Protein AF-A0A8J5IM66-F1 (afdb_monomer_lite)

Secondary structure (DSSP, 8-state):
------SS--------S---S-SS-HHHHHHHHHHHHHHHHHHHHHHHHHHHHH---HHHHHHHHHHHHHHHHHHHHHHHHSTT-HHHHHHHHHHHHHHHHHIIIIIHHHHHHHHHHHHEETTTTEESSTHHHHSHHHHHHHHHHHHHHS--SHHHHHHHHHHHHHHHHHHHEEE--GGGGG-TT--EEEEES-EEEE--STT---TTT-TT--EEEEES-EESSS-GGGSSPPPTT--EEEEES-------TTHHHHS--EEEEEEESS------GGGGGS-EEEEE-TTS-----THHHHS--

Organism: NCBI:txid2496075

pLDDT: mean 79.41, std 17.73, range [21.2, 95.69]

Structure (mmCIF, N/CA/C/O backbone):
data_AF-A0A8J5IM66-F1
#
_entry.id   AF-A0A8J5IM66-F1
#
loop_
_atom_site.group_PDB
_atom_site.id
_atom_site.type_symbol
_atom_site.label_atom_id
_atom_site.label_alt_id
_atom_site.label_comp_id
_atom_site.label_asym_id
_atom_site.label_entity_id
_atom_site.label_seq_id
_atom_site.pdbx_PDB_ins_code
_atom_site.Cartn_x
_atom_site.Cartn_y
_atom_site.Cartn_z
_atom_site.occupancy
_atom_site.B_iso_or_equiv
_atom_site.auth_seq_id
_atom_site.auth_comp_id
_atom_site.auth_asym_id
_atom_site.auth_atom_id
_atom_site.pdbx_PDB_model_num
ATOM 1 N N . MET A 1 1 ? 5.857 -10.779 2.499 1.00 23.19 1 MET A N 1
ATOM 2 C CA . MET A 1 1 ? 5.529 -12.113 3.041 1.00 23.19 1 MET A CA 1
ATOM 3 C C . MET A 1 1 ? 4.049 -12.116 3.399 1.00 23.19 1 MET A C 1
ATOM 5 O O . MET A 1 1 ? 3.660 -11.705 4.483 1.00 23.19 1 MET A O 1
ATOM 9 N N . THR A 1 2 ? 3.224 -12.439 2.412 1.00 21.20 2 THR A N 1
ATOM 10 C CA . THR A 1 2 ? 1.771 -12.595 2.502 1.00 21.20 2 THR A CA 1
ATOM 11 C C . THR A 1 2 ? 1.470 -13.807 3.381 1.00 21.20 2 THR A C 1
ATOM 13 O O . THR A 1 2 ? 1.775 -14.940 3.009 1.00 21.20 2 THR A O 1
ATOM 16 N N . TYR A 1 3 ? 0.953 -13.562 4.587 1.00 23.33 3 TYR A N 1
ATOM 17 C CA . TYR A 1 3 ? 0.607 -14.630 5.520 1.00 23.33 3 TYR A CA 1
ATOM 18 C C . TYR A 1 3 ? -0.583 -15.445 5.000 1.00 23.33 3 TYR A C 1
ATOM 20 O O . TYR A 1 3 ? -1.520 -14.932 4.390 1.00 23.33 3 TYR A O 1
ATOM 28 N N . TRP A 1 4 ? -0.449 -16.750 5.195 1.00 23.31 4 TRP A N 1
ATOM 29 C CA . TRP A 1 4 ? -1.135 -17.836 4.517 1.00 23.31 4 TRP A CA 1
ATOM 30 C C . TRP A 1 4 ? -2.628 -17.994 4.868 1.00 23.31 4 TRP A C 1
ATOM 32 O O . TRP A 1 4 ? -3.001 -18.096 6.029 1.00 23.31 4 TRP A O 1
ATOM 42 N N . TYR A 1 5 ? -3.424 -18.138 3.803 1.00 27.61 5 TYR A N 1
ATOM 43 C CA . TYR A 1 5 ? -4.630 -18.965 3.644 1.00 27.61 5 TYR A CA 1
ATOM 44 C C . TYR A 1 5 ? -5.825 -18.799 4.605 1.00 27.61 5 TYR A C 1
ATOM 46 O O . TYR A 1 5 ? -6.043 -19.561 5.542 1.00 27.61 5 TYR A O 1
ATOM 54 N N . LEU A 1 6 ? -6.716 -17.894 4.181 1.00 30.58 6 LEU A N 1
ATOM 55 C CA . LEU A 1 6 ? -8.175 -17.962 4.328 1.00 30.58 6 LEU A CA 1
ATOM 56 C C . LEU A 1 6 ? -8.700 -19.319 3.812 1.00 30.58 6 LEU A C 1
ATOM 58 O O . LEU A 1 6 ? -8.602 -19.615 2.618 1.00 30.58 6 LEU A O 1
ATOM 62 N N . THR A 1 7 ? -9.282 -20.148 4.677 1.00 28.61 7 THR A N 1
ATOM 63 C CA . THR A 1 7 ? -9.742 -21.518 4.370 1.00 28.61 7 THR A CA 1
ATOM 64 C C . THR A 1 7 ? -11.095 -21.572 3.637 1.00 28.61 7 THR A C 1
ATOM 66 O O . THR A 1 7 ? -12.018 -22.259 4.068 1.00 28.61 7 THR A O 1
ATOM 69 N N . LYS A 1 8 ? -11.132 -20.917 2.459 1.00 28.92 8 LYS A N 1
ATOM 70 C CA . LYS A 1 8 ? -12.171 -20.804 1.399 1.00 28.92 8 LYS A CA 1
ATOM 71 C C . LYS A 1 8 ? -12.799 -19.400 1.328 1.00 28.92 8 LYS A C 1
ATOM 73 O O . LYS A 1 8 ? -13.728 -19.099 2.058 1.00 28.92 8 LYS A O 1
ATOM 78 N N . GLY A 1 9 ? -12.382 -18.494 0.445 1.00 32.84 9 GLY A N 1
ATOM 79 C CA . GLY A 1 9 ? -11.360 -18.578 -0.598 1.00 32.84 9 GLY A CA 1
ATOM 80 C C . GLY A 1 9 ? -11.637 -17.536 -1.679 1.00 32.84 9 GLY A C 1
ATOM 81 O O . GLY A 1 9 ? -12.341 -17.856 -2.626 1.00 32.84 9 GLY A O 1
ATOM 82 N N . LEU A 1 10 ? -11.109 -16.319 -1.483 1.00 28.45 10 LEU A N 1
ATOM 83 C CA . LEU A 1 10 ? -10.643 -15.334 -2.481 1.00 28.45 10 LEU A CA 1
ATOM 84 C C . LEU A 1 10 ? -10.804 -13.906 -1.931 1.00 28.45 10 LEU A C 1
ATOM 86 O O . LEU A 1 10 ? -11.778 -13.226 -2.228 1.00 28.45 10 LEU A O 1
ATOM 90 N N . MET A 1 11 ? -9.813 -13.471 -1.144 1.00 30.17 11 MET A N 1
ATOM 91 C CA . MET A 1 11 ? -8.985 -12.277 -1.404 1.00 30.17 11 MET A CA 1
ATOM 92 C C . MET A 1 11 ? -8.629 -11.460 -0.152 1.00 30.17 11 MET A C 1
ATOM 94 O O . MET A 1 11 ? -9.512 -11.133 0.640 1.00 30.17 11 MET A O 1
ATOM 98 N N . PRO A 1 12 ? -7.348 -11.070 0.005 1.00 32.03 12 PRO A N 1
ATOM 99 C CA . PRO A 1 12 ? -6.977 -9.931 0.831 1.00 32.03 12 PRO A CA 1
ATOM 100 C C . PRO A 1 12 ? -7.426 -8.626 0.148 1.00 32.03 12 PRO A C 1
ATOM 102 O O . PRO A 1 12 ? -7.331 -8.490 -1.072 1.00 32.03 12 PRO A O 1
ATOM 105 N N . PHE A 1 13 ? -7.943 -7.691 0.948 1.00 34.03 13 PHE A N 1
ATOM 106 C CA . PHE A 1 13 ? -8.315 -6.331 0.528 1.00 34.03 13 PHE A CA 1
ATOM 107 C C . PHE A 1 13 ? -7.090 -5.486 0.154 1.00 34.03 13 PHE A C 1
ATOM 109 O O . PHE A 1 13 ? -5.989 -5.984 0.353 1.00 34.03 13 PHE A O 1
ATOM 116 N N . TYR A 1 14 ? -7.325 -4.245 -0.330 1.00 39.62 14 TYR A N 1
ATOM 117 C CA . TYR A 1 14 ? -6.401 -3.157 -0.766 1.00 39.62 14 TYR A CA 1
ATOM 118 C C . TYR A 1 14 ? -6.359 -2.983 -2.318 1.00 39.62 14 TYR A C 1
ATOM 120 O O . TYR A 1 14 ? -6.265 -3.985 -3.014 1.00 39.62 14 TYR A O 1
ATOM 128 N N . VAL A 1 15 ? -6.511 -1.812 -2.992 1.00 42.16 15 VAL A N 1
ATOM 129 C CA . VAL A 1 15 ? -6.337 -0.360 -2.685 1.00 42.16 15 VAL A CA 1
ATOM 130 C C . VAL A 1 15 ? -7.096 0.573 -3.675 1.00 42.16 15 VAL A C 1
ATOM 132 O O . VAL A 1 15 ? -7.471 0.185 -4.779 1.00 42.16 15 VAL A O 1
ATOM 135 N N . SER A 1 16 ? -7.279 1.839 -3.265 1.00 36.00 16 SER A N 1
ATOM 136 C CA . SER A 1 16 ? -7.626 3.046 -4.040 1.00 36.00 16 SER A CA 1
ATOM 137 C C . SER A 1 16 ? -6.439 3.641 -4.837 1.00 36.00 16 SER A C 1
ATOM 139 O O . SER A 1 16 ? -5.505 4.170 -4.241 1.00 36.00 16 SER A O 1
ATOM 141 N N . ILE A 1 17 ? -6.544 3.723 -6.166 1.00 35.38 17 ILE A N 1
ATOM 142 C CA . ILE A 1 17 ? -5.626 4.481 -7.043 1.00 35.38 17 ILE A CA 1
ATOM 143 C C . ILE A 1 17 ? -6.052 5.962 -7.067 1.00 35.38 17 ILE A C 1
ATOM 145 O O . ILE A 1 17 ? -6.741 6.400 -7.969 1.00 35.38 17 ILE A O 1
ATOM 149 N N . TRP A 1 18 ? -5.684 6.752 -6.056 1.00 32.59 18 TRP A N 1
ATOM 150 C CA . TRP A 1 18 ? -5.926 8.210 -6.004 1.00 32.59 18 TRP A CA 1
ATOM 151 C C . TRP A 1 18 ? -7.393 8.677 -5.906 1.00 32.59 18 TRP A C 1
ATOM 153 O O . TRP A 1 18 ? -8.038 9.068 -6.872 1.00 32.59 18 TRP A O 1
ATOM 163 N N . SER A 1 19 ? -7.894 8.798 -4.678 1.00 31.92 19 SER A N 1
ATOM 164 C CA . SER A 1 19 ? -8.989 9.721 -4.354 1.00 31.92 19 SER A CA 1
ATOM 165 C C . SER A 1 19 ? -8.437 10.763 -3.381 1.00 31.92 19 SER A C 1
ATOM 167 O O . SER A 1 19 ? -8.400 10.556 -2.168 1.00 31.92 19 SER A O 1
ATOM 169 N N . LEU A 1 20 ? -7.945 11.877 -3.922 1.00 32.09 20 LEU A N 1
ATOM 170 C CA . LEU A 1 20 ? -7.769 13.097 -3.142 1.00 32.09 20 LEU A CA 1
ATOM 171 C C . LEU A 1 20 ? -9.174 13.595 -2.789 1.00 32.09 20 LEU A C 1
ATOM 173 O O . LEU A 1 20 ? -9.995 13.783 -3.682 1.00 32.09 20 LEU A O 1
ATOM 177 N N . THR A 1 21 ? -9.423 13.782 -1.494 1.00 31.45 21 THR A N 1
ATOM 178 C CA . THR A 1 21 ? -10.696 14.135 -0.834 1.00 31.45 21 THR A CA 1
ATOM 179 C C . THR A 1 21 ? -11.671 12.985 -0.575 1.00 31.45 21 THR A C 1
ATOM 181 O O . THR A 1 21 ? -11.818 12.045 -1.358 1.00 31.45 21 THR A O 1
ATOM 184 N N . GLY A 1 22 ? -12.257 13.043 0.622 1.00 35.91 22 GLY A N 1
ATOM 185 C CA . GLY A 1 22 ? -13.192 12.078 1.176 1.00 35.91 22 GLY A CA 1
ATOM 186 C C . GLY A 1 22 ? -14.384 11.794 0.267 1.00 35.91 22 GLY A C 1
ATOM 187 O O . GLY A 1 22 ? -14.776 12.571 -0.602 1.00 35.91 22 GLY A O 1
ATOM 188 N N . THR A 1 23 ? -14.934 10.616 0.483 1.00 35.38 23 THR A N 1
ATOM 189 C CA . THR A 1 23 ? -16.104 10.015 -0.146 1.00 35.38 23 THR A CA 1
ATOM 190 C C . THR A 1 23 ? -17.359 10.889 -0.036 1.00 35.38 23 THR A C 1
ATOM 192 O O . THR A 1 23 ? -18.228 10.643 0.788 1.00 35.38 23 THR A O 1
ATOM 195 N N . GLN A 1 24 ? -17.506 11.877 -0.924 1.00 35.19 24 GLN A N 1
ATOM 196 C CA . GLN A 1 24 ? -18.815 12.496 -1.193 1.00 35.19 24 GLN A CA 1
ATOM 197 C C . GLN A 1 24 ? -19.250 12.468 -2.661 1.00 35.19 24 GLN A C 1
ATOM 199 O O . GLN A 1 24 ? -20.416 12.715 -2.940 1.00 35.19 24 GLN A O 1
ATOM 204 N N . ASN A 1 25 ? -18.387 12.093 -3.614 1.00 34.56 25 ASN A N 1
ATOM 205 C CA . ASN A 1 25 ? -18.782 12.006 -5.022 1.00 34.56 25 ASN A CA 1
ATOM 206 C C . ASN A 1 25 ? -18.139 10.805 -5.736 1.00 34.56 25 ASN A C 1
ATOM 208 O O . ASN A 1 25 ? -17.049 10.909 -6.298 1.00 34.56 25 ASN A O 1
ATOM 212 N N . TYR A 1 26 ? -18.859 9.679 -5.805 1.00 38.88 26 TYR A N 1
ATOM 213 C CA . TYR A 1 26 ? -18.485 8.475 -6.576 1.00 38.88 26 TYR A CA 1
ATOM 214 C C . TYR A 1 26 ? -18.122 8.778 -8.050 1.00 38.88 26 TYR A C 1
ATOM 216 O O . TYR A 1 26 ? -17.359 8.049 -8.679 1.00 38.88 26 TYR A O 1
ATOM 224 N N . ARG A 1 27 ? -18.606 9.907 -8.593 1.00 41.72 27 ARG A N 1
ATOM 225 C CA . ARG A 1 27 ? -18.302 10.397 -9.947 1.00 41.72 27 ARG A CA 1
ATOM 226 C C . ARG A 1 27 ? -16.838 10.800 -10.178 1.00 41.72 27 ARG A C 1
ATOM 228 O O . ARG A 1 27 ? -16.396 10.732 -11.317 1.00 41.72 27 ARG A O 1
ATOM 235 N N . PHE A 1 28 ? -16.081 11.188 -9.148 1.00 47.03 28 PHE A N 1
ATOM 236 C CA . PHE A 1 28 ? -14.685 11.627 -9.321 1.00 47.03 28 PHE A CA 1
ATOM 237 C C . PHE A 1 28 ? -13.674 10.477 -9.329 1.00 47.03 28 PHE A C 1
ATOM 239 O O . PHE A 1 28 ? -12.624 10.601 -9.954 1.00 47.03 28 PHE A O 1
ATOM 246 N N . TYR A 1 29 ? -13.994 9.348 -8.691 1.00 48.41 29 TYR A N 1
ATOM 247 C CA . TYR A 1 29 ? -13.092 8.196 -8.612 1.00 48.41 29 TYR A CA 1
ATOM 248 C C . TYR A 1 29 ? -12.772 7.613 -9.996 1.00 48.41 29 TYR A C 1
ATOM 250 O O . TYR A 1 29 ? -11.607 7.412 -10.321 1.00 48.41 29 TYR A O 1
ATOM 258 N N . GLY A 1 30 ? -13.792 7.410 -10.840 1.00 56.38 30 GLY A N 1
ATOM 259 C CA . GLY A 1 30 ? -13.593 6.902 -12.203 1.00 56.38 30 GLY A CA 1
ATOM 260 C C . GLY A 1 30 ? -12.745 7.838 -13.069 1.00 56.38 30 GLY A C 1
ATOM 261 O O . GLY A 1 30 ? -11.886 7.378 -13.815 1.00 56.38 30 GLY A O 1
ATOM 262 N N . THR A 1 31 ? -12.930 9.153 -12.920 1.00 60.34 31 THR A N 1
ATOM 263 C CA . THR A 1 31 ? -12.120 10.160 -13.619 1.00 60.34 31 THR A CA 1
ATOM 264 C C . THR A 1 31 ? -10.665 10.117 -13.168 1.00 60.34 31 THR A C 1
ATOM 266 O O . THR A 1 31 ? -9.773 10.138 -14.010 1.00 60.34 31 THR A O 1
ATOM 269 N N . MET A 1 32 ? -10.408 10.029 -11.858 1.00 57.03 32 MET A N 1
ATOM 270 C CA . MET A 1 32 ? -9.040 9.986 -11.336 1.00 57.03 32 MET A CA 1
ATOM 271 C C . MET A 1 32 ? -8.315 8.702 -11.743 1.00 57.03 32 MET A C 1
ATOM 273 O O . MET A 1 32 ? -7.200 8.767 -12.254 1.00 57.03 32 MET A O 1
ATOM 277 N N . PHE A 1 33 ? -8.989 7.555 -11.625 1.00 63.38 33 PHE A N 1
ATOM 278 C CA . PHE A 1 33 ? -8.486 6.274 -12.117 1.00 63.38 33 PHE A CA 1
ATOM 279 C C . PHE A 1 33 ? -8.131 6.346 -13.611 1.00 63.38 33 PHE A C 1
ATOM 281 O O . PHE A 1 33 ? -7.061 5.902 -14.015 1.00 63.38 33 PHE A O 1
ATOM 288 N N . GLY A 1 34 ? -8.984 6.979 -14.424 1.00 68.62 34 GLY A N 1
ATOM 289 C CA . GLY A 1 34 ? -8.704 7.216 -15.840 1.00 68.62 34 GLY A CA 1
ATOM 290 C C . GLY A 1 34 ? -7.481 8.109 -16.076 1.00 68.62 34 GLY A C 1
ATOM 291 O O . GLY A 1 34 ? -6.643 7.781 -16.908 1.00 68.62 34 GLY A O 1
ATOM 292 N N . VAL A 1 35 ? -7.341 9.213 -15.335 1.00 74.31 35 VAL A N 1
ATOM 293 C CA . VAL A 1 35 ? -6.187 10.124 -15.464 1.00 74.31 35 VAL A CA 1
ATOM 294 C C . VAL A 1 35 ? -4.881 9.431 -15.079 1.00 74.31 35 VAL A C 1
ATOM 296 O O . VAL A 1 35 ? -3.901 9.547 -15.814 1.00 74.31 35 VAL A O 1
ATOM 299 N N . VAL A 1 36 ? -4.860 8.699 -13.963 1.00 72.62 36 VAL A N 1
ATOM 300 C CA . VAL A 1 36 ? -3.671 7.953 -13.522 1.00 72.62 36 VAL A CA 1
ATOM 301 C C . VAL A 1 36 ? -3.320 6.868 -14.532 1.00 72.62 36 VAL A C 1
ATOM 303 O O . VAL A 1 36 ? -2.175 6.816 -14.973 1.00 72.62 36 VAL A O 1
ATOM 306 N N . GLY A 1 37 ? -4.309 6.099 -14.995 1.00 77.69 37 GLY A N 1
ATOM 307 C CA . GLY A 1 37 ? -4.090 5.088 -16.028 1.00 77.69 37 GLY A CA 1
ATOM 308 C C . GLY A 1 37 ? -3.550 5.682 -17.335 1.00 77.69 37 GLY A C 1
ATOM 309 O O . GLY A 1 37 ? -2.658 5.106 -17.953 1.00 77.69 37 GLY A O 1
ATOM 310 N N . VAL A 1 38 ? -4.016 6.870 -17.745 1.00 84.06 38 VAL A N 1
ATOM 311 C CA . VAL A 1 38 ? -3.467 7.584 -18.915 1.00 84.06 38 VAL A CA 1
ATOM 312 C C . VAL A 1 38 ? -2.023 8.023 -18.671 1.00 84.06 38 VAL A C 1
ATOM 314 O O . VAL A 1 38 ? -1.192 7.879 -19.569 1.00 84.06 38 VAL A O 1
ATOM 317 N N . LEU A 1 39 ? -1.703 8.545 -17.484 1.00 85.44 39 LEU A N 1
ATOM 318 C CA . LEU A 1 39 ? -0.340 8.957 -17.132 1.00 85.44 39 LEU A CA 1
ATOM 319 C C . LEU A 1 39 ? 0.628 7.769 -17.114 1.00 85.44 39 LEU A C 1
ATOM 321 O O . LEU A 1 39 ? 1.730 7.871 -17.660 1.00 85.44 39 LEU A O 1
ATOM 325 N N . GLU A 1 40 ? 0.216 6.641 -16.539 1.00 84.19 40 GLU A N 1
ATOM 326 C CA . GLU A 1 40 ? 0.988 5.397 -16.516 1.00 84.19 40 GLU A CA 1
ATOM 327 C C . GLU A 1 40 ? 1.196 4.842 -17.920 1.00 84.19 40 GLU A C 1
ATOM 329 O O . GLU A 1 40 ? 2.341 4.631 -18.325 1.00 84.19 40 GLU A O 1
ATOM 334 N N . ALA A 1 41 ? 0.118 4.685 -18.694 1.00 86.31 41 ALA A N 1
ATOM 335 C CA . ALA A 1 41 ? 0.191 4.172 -20.057 1.00 86.31 41 ALA A CA 1
ATOM 336 C C . ALA A 1 41 ? 1.062 5.069 -20.947 1.00 86.31 41 ALA A C 1
ATOM 338 O O . ALA A 1 41 ? 1.887 4.567 -21.710 1.00 86.31 41 ALA A O 1
ATOM 339 N N . SER A 1 42 ? 0.946 6.395 -20.817 1.00 90.38 42 SER A N 1
ATOM 340 C CA . SER A 1 42 ? 1.783 7.348 -21.562 1.00 90.38 42 SER A CA 1
ATOM 341 C C . SER A 1 42 ? 3.257 7.229 -21.173 1.00 90.38 42 SER A C 1
ATOM 343 O O . SER A 1 42 ? 4.130 7.208 -22.043 1.00 90.38 42 SER A O 1
ATOM 345 N N . SER A 1 43 ? 3.540 7.097 -19.875 1.00 91.19 43 SER A N 1
ATOM 346 C CA . SER A 1 43 ? 4.903 6.938 -19.359 1.00 91.19 43 SER A CA 1
ATOM 347 C C . SER A 1 43 ? 5.541 5.635 -19.843 1.00 91.19 43 SER A C 1
ATOM 349 O O . SER A 1 43 ? 6.662 5.646 -20.353 1.00 91.19 43 SER A O 1
ATOM 351 N N . GLN A 1 44 ? 4.810 4.521 -19.766 1.00 89.19 44 GLN A N 1
ATOM 352 C CA . GLN A 1 44 ? 5.272 3.213 -20.238 1.00 89.19 44 GLN A CA 1
ATOM 353 C C . GLN A 1 44 ? 5.421 3.175 -21.765 1.00 89.19 44 GLN A C 1
ATOM 355 O O . GLN A 1 44 ? 6.400 2.629 -22.269 1.00 89.19 44 GLN A O 1
ATOM 360 N N . THR A 1 45 ? 4.516 3.819 -22.508 1.00 92.12 45 THR A N 1
ATOM 361 C CA . THR A 1 45 ? 4.620 3.951 -23.972 1.00 92.12 45 THR A CA 1
ATOM 362 C C . THR A 1 45 ? 5.876 4.724 -24.365 1.00 92.12 45 THR A C 1
ATOM 364 O O . THR A 1 45 ? 6.603 4.313 -25.271 1.00 92.12 45 THR A O 1
ATOM 367 N N . TYR A 1 46 ? 6.186 5.812 -23.656 1.00 92.44 46 TYR A N 1
ATOM 368 C CA . TYR A 1 46 ? 7.427 6.551 -23.875 1.00 92.44 46 TYR A CA 1
ATOM 369 C C . TYR A 1 46 ? 8.669 5.697 -23.570 1.00 92.44 46 TYR A C 1
ATOM 371 O O . TYR A 1 46 ? 9.619 5.707 -24.356 1.00 92.44 46 TYR A O 1
ATOM 379 N N . GLN A 1 47 ? 8.656 4.910 -22.487 1.00 91.19 47 GLN A N 1
ATOM 380 C CA . GLN A 1 47 ? 9.746 3.976 -22.172 1.00 91.19 47 GLN A CA 1
ATOM 381 C C . GLN A 1 47 ? 9.899 2.875 -23.238 1.00 91.19 47 GLN A C 1
ATOM 383 O O . GLN A 1 47 ? 11.023 2.548 -23.617 1.00 91.19 47 GLN A O 1
ATOM 388 N N . ALA A 1 48 ? 8.802 2.370 -23.809 1.00 90.81 48 ALA A N 1
ATOM 389 C CA . ALA A 1 48 ? 8.839 1.415 -24.919 1.00 90.81 48 ALA A CA 1
ATOM 390 C C . ALA A 1 48 ? 9.404 2.030 -26.215 1.00 90.81 48 ALA A C 1
ATOM 392 O O . ALA A 1 48 ? 10.235 1.412 -26.880 1.00 90.81 48 ALA A O 1
ATOM 393 N N . TYR A 1 49 ? 9.024 3.268 -26.550 1.00 91.69 49 TYR A N 1
ATOM 394 C CA . TYR A 1 49 ? 9.592 4.009 -27.686 1.00 91.69 49 TYR A CA 1
ATOM 395 C C . TYR A 1 49 ? 11.091 4.296 -27.505 1.00 91.69 49 TYR A C 1
ATOM 397 O O . TYR A 1 49 ? 11.897 4.213 -28.433 1.00 91.69 49 TYR A O 1
ATOM 405 N N . ARG A 1 50 ? 11.497 4.636 -26.282 1.00 90.88 50 ARG A N 1
ATOM 406 C CA . ARG A 1 50 ? 12.907 4.788 -25.916 1.00 90.88 50 ARG A CA 1
ATOM 407 C C . ARG A 1 50 ? 13.665 3.480 -26.101 1.00 90.88 50 ARG A C 1
ATOM 409 O O . ARG A 1 50 ? 14.724 3.484 -26.724 1.00 90.88 50 ARG A O 1
ATOM 416 N N . ALA A 1 51 ? 13.109 2.380 -25.601 1.00 89.50 51 ALA A N 1
ATOM 417 C CA . ALA A 1 51 ? 13.672 1.050 -25.760 1.00 89.50 51 ALA A CA 1
ATOM 418 C C . ALA A 1 51 ? 13.846 0.681 -27.238 1.00 89.50 51 ALA A C 1
ATOM 420 O O . ALA A 1 51 ? 14.945 0.293 -27.617 1.00 89.50 51 ALA A O 1
ATOM 421 N N . SER A 1 52 ? 12.852 0.927 -28.100 1.00 90.56 52 SER A N 1
ATOM 422 C CA . SER A 1 52 ? 12.959 0.593 -29.529 1.00 90.56 52 SER A CA 1
ATOM 423 C C . SER A 1 52 ? 14.083 1.330 -30.264 1.00 90.56 52 SER A C 1
ATOM 425 O O . SER A 1 52 ? 14.596 0.819 -31.254 1.00 90.56 52 SER A O 1
ATOM 427 N N . ASN A 1 53 ? 14.468 2.519 -29.790 1.00 89.62 53 ASN A N 1
ATOM 428 C CA . ASN A 1 53 ? 15.560 3.304 -30.372 1.00 89.62 53 ASN A CA 1
ATOM 429 C C . ASN A 1 53 ? 16.938 2.973 -29.775 1.00 89.62 53 ASN A C 1
ATOM 431 O O . ASN A 1 53 ? 17.955 3.248 -30.408 1.00 89.62 53 ASN A O 1
ATOM 435 N N . LEU A 1 54 ? 16.982 2.450 -28.546 1.00 88.69 54 LEU A N 1
ATOM 436 C CA . LEU A 1 54 ? 18.222 2.243 -27.789 1.00 88.69 54 LEU A CA 1
ATOM 437 C C . LEU A 1 54 ? 18.634 0.768 -27.699 1.00 88.69 54 LEU A C 1
ATOM 439 O O . LEU A 1 54 ? 19.817 0.481 -27.558 1.00 88.69 54 LEU A O 1
ATOM 443 N N . LEU A 1 55 ? 17.698 -0.177 -27.790 1.00 86.25 55 LEU A N 1
ATOM 444 C CA . LEU A 1 55 ? 17.995 -1.606 -27.756 1.00 86.25 55 LEU A CA 1
ATOM 445 C C . LEU A 1 55 ? 18.123 -2.164 -29.177 1.00 86.25 55 LEU A C 1
ATOM 447 O O . LEU A 1 55 ? 17.118 -2.267 -29.885 1.00 86.25 55 LEU A O 1
ATOM 451 N N . PRO A 1 56 ? 19.318 -2.629 -29.581 1.00 80.38 56 PRO A N 1
ATOM 452 C CA . PRO A 1 56 ? 19.493 -3.310 -30.863 1.00 80.38 56 PRO A CA 1
ATOM 453 C C . PRO A 1 56 ? 18.879 -4.723 -30.867 1.00 80.38 56 PRO A C 1
ATOM 455 O O . PRO A 1 56 ? 18.684 -5.324 -31.923 1.00 80.38 56 PRO A O 1
ATOM 458 N N . ARG A 1 57 ? 18.549 -5.277 -29.691 1.00 83.81 57 ARG A N 1
ATOM 459 C CA . ARG A 1 57 ? 18.006 -6.634 -29.541 1.00 83.81 57 ARG A CA 1
ATOM 460 C C . ARG A 1 57 ? 16.502 -6.661 -29.817 1.00 83.81 57 ARG A C 1
ATOM 462 O O . ARG A 1 57 ? 15.696 -6.325 -28.949 1.00 83.81 57 ARG A O 1
ATOM 469 N N . ALA A 1 58 ? 16.120 -7.169 -30.989 1.00 84.44 58 ALA A N 1
ATOM 470 C CA . ALA A 1 58 ? 14.716 -7.301 -31.394 1.00 84.44 58 ALA A CA 1
ATOM 471 C C . ALA A 1 58 ? 13.853 -8.080 -30.379 1.00 84.44 58 ALA A C 1
ATOM 473 O O . ALA A 1 58 ? 12.713 -7.697 -30.126 1.00 84.44 58 ALA A O 1
ATOM 474 N N . GLY A 1 59 ? 14.403 -9.122 -29.742 1.00 86.69 59 GLY A N 1
ATOM 475 C CA . GLY A 1 59 ? 13.692 -9.894 -28.715 1.00 86.69 59 GLY A CA 1
ATOM 476 C C . GLY A 1 59 ? 13.338 -9.080 -27.463 1.00 86.69 59 GLY A C 1
ATOM 477 O O . GLY A 1 59 ? 12.245 -9.232 -26.926 1.00 86.69 59 GLY A O 1
ATOM 478 N N . MET A 1 60 ? 14.214 -8.164 -27.036 1.00 87.62 60 MET A N 1
ATOM 479 C CA . MET A 1 60 ? 13.952 -7.292 -25.882 1.00 87.62 60 MET A CA 1
ATOM 480 C C . MET A 1 60 ? 12.894 -6.239 -26.210 1.00 87.62 60 MET A C 1
ATOM 482 O O . MET A 1 60 ? 11.999 -5.991 -25.405 1.00 87.62 60 MET A O 1
ATOM 486 N N . ASN A 1 61 ? 12.944 -5.679 -27.421 1.00 88.75 61 ASN A N 1
ATOM 487 C CA . ASN A 1 61 ? 11.908 -4.766 -27.901 1.00 88.75 61 ASN A CA 1
ATOM 488 C C . ASN A 1 61 ? 10.542 -5.461 -27.976 1.00 88.75 61 ASN A C 1
ATOM 490 O O . ASN A 1 61 ? 9.547 -4.905 -27.516 1.00 88.75 61 ASN A O 1
ATOM 494 N N . ALA A 1 62 ? 10.495 -6.701 -28.476 1.00 90.44 62 ALA A N 1
ATOM 495 C CA . ALA A 1 62 ? 9.270 -7.496 -28.509 1.00 90.44 62 ALA A CA 1
ATOM 496 C C . ALA A 1 62 ? 8.724 -7.792 -27.102 1.00 90.44 62 ALA A C 1
ATOM 498 O O . ALA A 1 62 ? 7.517 -7.696 -26.891 1.00 90.44 62 ALA A O 1
ATOM 499 N N . LEU A 1 63 ? 9.594 -8.096 -26.130 1.00 90.88 63 LEU A N 1
ATOM 500 C CA . LEU A 1 63 ? 9.198 -8.316 -24.737 1.00 90.88 63 LEU A CA 1
ATOM 501 C C . LEU A 1 63 ? 8.572 -7.060 -24.114 1.00 90.88 63 LEU A C 1
ATOM 503 O O . LEU A 1 63 ? 7.503 -7.149 -23.517 1.00 90.88 63 LEU A O 1
ATOM 507 N N . ILE A 1 64 ? 9.208 -5.895 -24.273 1.00 89.88 64 ILE A N 1
ATOM 508 C CA . ILE A 1 64 ? 8.714 -4.626 -23.712 1.00 89.88 64 ILE A CA 1
ATOM 509 C C . ILE A 1 64 ? 7.367 -4.247 -24.331 1.00 89.88 64 ILE A C 1
ATOM 511 O O . ILE A 1 64 ? 6.432 -3.900 -23.611 1.00 89.88 64 ILE A O 1
ATOM 515 N N . VAL A 1 65 ? 7.240 -4.362 -25.656 1.00 90.69 65 VAL A N 1
ATOM 516 C CA . VAL A 1 65 ? 5.970 -4.108 -26.352 1.00 90.69 65 VAL A CA 1
ATOM 517 C C . VAL A 1 65 ? 4.901 -5.111 -25.917 1.00 90.69 65 VAL A C 1
ATOM 519 O O . VAL A 1 65 ? 3.766 -4.715 -25.672 1.00 90.69 65 VAL A O 1
ATOM 522 N N . GLY A 1 66 ? 5.256 -6.389 -25.771 1.00 91.31 66 GLY A N 1
ATOM 523 C CA . GLY A 1 66 ? 4.355 -7.422 -25.266 1.00 91.31 66 GLY A CA 1
ATOM 524 C C . GLY A 1 66 ? 3.823 -7.089 -23.874 1.00 91.31 66 GLY A C 1
ATOM 525 O O . GLY A 1 66 ? 2.612 -7.112 -23.674 1.00 91.31 66 GLY A O 1
ATOM 526 N N . LEU A 1 67 ? 4.705 -6.696 -22.949 1.00 90.31 67 LEU A N 1
ATOM 527 C CA . LEU A 1 67 ? 4.326 -6.274 -21.598 1.00 90.31 67 LEU A CA 1
ATOM 528 C C . LEU A 1 67 ? 3.408 -5.041 -21.610 1.00 90.31 67 LEU A C 1
ATOM 530 O O . LEU A 1 67 ? 2.394 -5.032 -20.910 1.00 90.31 67 LEU A O 1
ATOM 534 N N . LEU A 1 68 ? 3.703 -4.044 -22.451 1.00 89.81 68 LEU A N 1
ATOM 535 C CA . LEU A 1 68 ? 2.864 -2.852 -22.616 1.00 89.81 68 LEU A CA 1
ATOM 536 C C . LEU A 1 68 ? 1.466 -3.211 -23.139 1.00 89.81 68 LEU A C 1
ATOM 538 O O . LEU A 1 68 ? 0.462 -2.790 -22.565 1.00 89.81 68 LEU A O 1
ATOM 542 N N . VAL A 1 69 ? 1.389 -4.023 -24.199 1.00 90.94 69 VAL A N 1
ATOM 543 C CA . VAL A 1 69 ? 0.112 -4.485 -24.765 1.00 90.94 69 VAL A CA 1
ATOM 544 C C . VAL A 1 69 ? -0.667 -5.277 -23.725 1.00 90.94 69 VAL A C 1
ATOM 546 O O . VAL A 1 69 ? -1.862 -5.035 -23.556 1.00 90.94 69 VAL A O 1
ATOM 549 N N . THR A 1 70 ? -0.006 -6.178 -22.990 1.00 89.44 70 THR A N 1
ATOM 550 C CA . THR A 1 70 ? -0.674 -6.902 -21.910 1.00 89.44 70 THR A CA 1
ATOM 551 C C . THR A 1 70 ? -1.199 -5.950 -20.850 1.00 89.44 70 THR A C 1
ATOM 553 O O . THR A 1 70 ? -2.351 -6.118 -20.484 1.00 89.44 70 THR A O 1
ATOM 556 N N . ASN A 1 71 ? -0.454 -4.912 -20.448 1.00 85.88 71 ASN A N 1
ATOM 557 C CA . ASN A 1 71 ? -0.924 -3.948 -19.447 1.00 85.88 71 ASN A CA 1
ATOM 558 C C . ASN A 1 71 ? -2.187 -3.205 -19.906 1.00 85.88 71 ASN A C 1
ATOM 560 O O . ASN A 1 71 ? -3.195 -3.148 -19.197 1.00 85.88 71 ASN A O 1
ATOM 564 N N . CYS A 1 72 ? -2.196 -2.727 -21.152 1.00 85.00 72 CYS A N 1
ATOM 565 C CA . CYS A 1 72 ? -3.370 -2.057 -21.710 1.00 85.00 72 CYS A CA 1
ATOM 566 C C . CYS A 1 72 ? -4.600 -2.980 -21.795 1.00 85.00 72 CYS A C 1
ATOM 568 O O . CYS A 1 72 ? -5.728 -2.532 -21.580 1.00 85.00 72 CYS A O 1
ATOM 570 N N . TRP A 1 73 ? -4.402 -4.262 -22.113 1.00 87.69 73 TRP A N 1
ATOM 571 C CA . TRP A 1 73 ? -5.497 -5.217 -22.295 1.00 87.69 73 TRP A CA 1
ATOM 572 C C . TRP A 1 73 ? -5.949 -5.884 -20.996 1.00 87.69 73 TRP A C 1
ATOM 574 O O . TRP A 1 73 ? -7.123 -6.243 -20.892 1.00 87.69 73 TRP A O 1
ATOM 584 N N . THR A 1 74 ? -5.073 -6.035 -19.996 1.00 85.12 74 THR A N 1
ATOM 585 C CA . THR A 1 74 ? -5.418 -6.680 -18.722 1.00 85.12 74 THR A CA 1
ATOM 586 C C . THR A 1 74 ? -6.521 -5.927 -18.007 1.00 85.12 74 THR A C 1
ATOM 588 O O . THR A 1 74 ? -7.486 -6.554 -17.580 1.00 85.12 74 THR A O 1
ATOM 591 N N . THR A 1 75 ? -6.454 -4.596 -17.958 1.00 77.94 75 THR A N 1
ATOM 592 C CA . THR A 1 75 ? -7.477 -3.774 -17.296 1.00 77.94 75 THR A CA 1
ATOM 593 C C . THR A 1 75 ? -8.847 -3.947 -17.953 1.00 77.94 75 THR A C 1
ATOM 595 O O . THR A 1 75 ? -9.831 -4.230 -17.271 1.00 77.94 75 THR A O 1
ATOM 598 N N . ALA A 1 76 ? -8.915 -3.869 -19.286 1.00 80.94 76 ALA A N 1
ATOM 599 C CA . ALA A 1 76 ? -10.163 -4.064 -20.025 1.00 80.94 76 ALA A CA 1
ATOM 600 C C . ALA A 1 76 ? -10.694 -5.504 -19.903 1.00 80.94 76 ALA A C 1
ATOM 602 O O . ALA A 1 76 ? -11.888 -5.717 -19.690 1.00 80.94 76 ALA A O 1
ATOM 603 N N . GLY A 1 77 ? -9.809 -6.499 -19.999 1.00 84.56 77 GLY A N 1
ATOM 604 C CA . GLY A 1 77 ? -10.166 -7.907 -19.843 1.00 84.56 77 GLY A CA 1
ATOM 605 C C . GLY A 1 77 ? -10.750 -8.190 -18.461 1.00 84.56 77 GLY A C 1
ATOM 606 O O . GLY A 1 77 ? -11.830 -8.769 -18.351 1.00 84.56 77 GLY A O 1
ATOM 607 N N . ILE A 1 78 ? -10.086 -7.723 -17.404 1.00 82.31 78 ILE A N 1
ATOM 608 C CA . ILE A 1 78 ? -10.535 -7.902 -16.020 1.00 82.31 78 ILE A CA 1
ATOM 609 C C . ILE A 1 78 ? -11.908 -7.262 -15.801 1.00 82.31 78 ILE A C 1
ATOM 611 O O . ILE A 1 78 ? -12.795 -7.923 -15.261 1.00 82.31 78 ILE A O 1
ATOM 615 N N . GLN A 1 79 ? -12.128 -6.042 -16.296 1.00 79.81 79 GLN A N 1
ATOM 616 C CA . GLN A 1 79 ? -13.431 -5.371 -16.219 1.00 79.81 79 GLN A CA 1
ATOM 617 C C . GLN A 1 79 ? -14.549 -6.160 -16.914 1.00 79.81 79 GLN A C 1
ATOM 619 O O . GLN A 1 79 ? -15.676 -6.208 -16.423 1.00 79.81 79 GLN A O 1
ATOM 624 N N . LEU A 1 80 ? -14.257 -6.813 -18.043 1.00 84.25 80 LEU A N 1
ATOM 625 C CA . LEU A 1 80 ? -15.241 -7.626 -18.762 1.00 84.25 80 LEU A CA 1
ATOM 626 C C . LEU A 1 80 ? -15.546 -8.945 -18.039 1.00 84.25 80 LEU A C 1
ATOM 628 O O . LEU A 1 80 ? -16.716 -9.307 -17.894 1.00 84.25 80 LEU A O 1
ATOM 632 N N . PHE A 1 81 ? -14.517 -9.655 -17.571 1.00 84.25 81 PHE A N 1
ATOM 633 C CA . PHE A 1 81 ? -14.673 -10.979 -16.959 1.00 84.25 81 PHE A CA 1
ATOM 634 C C . PHE A 1 81 ? -15.152 -10.927 -15.502 1.00 84.25 81 PHE A C 1
ATOM 636 O O . PHE A 1 81 ? -15.916 -11.797 -15.081 1.00 84.25 81 PHE A O 1
ATOM 643 N N . LEU A 1 82 ? -14.743 -9.911 -14.735 1.00 75.94 82 LEU A N 1
ATOM 644 C CA . LEU A 1 82 ? -15.023 -9.787 -13.298 1.00 75.94 82 LEU A CA 1
ATOM 645 C C . LEU A 1 82 ? -16.112 -8.759 -12.964 1.00 75.94 82 LEU A C 1
ATOM 647 O O . LEU A 1 82 ? -16.364 -8.509 -11.787 1.00 75.94 82 LEU A O 1
ATOM 651 N N . ARG A 1 83 ? -16.861 -8.278 -13.969 1.00 75.38 83 ARG A N 1
ATOM 652 C CA . ARG A 1 83 ? -17.970 -7.312 -13.822 1.00 75.38 83 ARG A CA 1
ATOM 653 C C . ARG A 1 83 ? -18.998 -7.675 -12.743 1.00 75.38 83 ARG A C 1
ATOM 655 O O . ARG A 1 83 ? -19.648 -6.802 -12.173 1.00 75.38 83 ARG A O 1
ATOM 662 N N . LYS A 1 84 ? -19.207 -8.972 -12.488 1.00 70.50 84 LYS A N 1
ATOM 663 C CA . LYS A 1 84 ? -20.164 -9.460 -11.476 1.00 70.50 84 LYS A CA 1
ATOM 664 C C . LYS A 1 84 ? -19.674 -9.251 -10.038 1.00 70.50 84 LYS A C 1
ATOM 666 O O . LYS A 1 84 ? -20.475 -9.311 -9.111 1.00 70.50 84 LYS A O 1
ATOM 671 N N . SER A 1 85 ? -18.379 -9.027 -9.854 1.00 59.44 85 SER A N 1
ATOM 672 C CA . SER A 1 85 ? -17.695 -8.973 -8.565 1.00 59.44 85 SER A CA 1
ATOM 673 C C . SER A 1 85 ? -16.734 -7.775 -8.536 1.00 59.44 85 SER A C 1
ATOM 675 O O . SER A 1 85 ? -15.532 -7.954 -8.738 1.00 59.44 85 SER A O 1
ATOM 677 N N . PRO A 1 86 ? -17.229 -6.556 -8.253 1.00 59.12 86 PRO A N 1
ATOM 678 C CA . PRO A 1 86 ? -16.431 -5.328 -8.346 1.00 59.12 86 PRO A CA 1
ATOM 679 C C . PRO A 1 86 ? -15.236 -5.297 -7.379 1.00 59.12 86 PRO A C 1
ATOM 681 O O . PRO A 1 86 ? -14.224 -4.666 -7.663 1.00 59.12 86 PRO A O 1
ATOM 684 N N . ALA A 1 87 ? -15.322 -5.991 -6.239 1.00 53.09 87 ALA A N 1
ATOM 685 C CA . ALA A 1 87 ? -14.202 -6.110 -5.305 1.00 53.09 87 ALA A CA 1
ATOM 686 C C . ALA A 1 87 ? -13.066 -6.982 -5.878 1.00 53.09 87 ALA A C 1
ATOM 688 O O . ALA A 1 87 ? -11.911 -6.565 -5.885 1.00 53.09 87 ALA A O 1
ATOM 689 N N . LEU A 1 88 ? -13.411 -8.158 -6.416 1.00 60.84 88 LEU A N 1
ATOM 690 C CA . LEU A 1 88 ? -12.475 -9.087 -7.059 1.00 60.84 88 LEU A CA 1
ATOM 691 C C . LEU A 1 88 ? -11.829 -8.450 -8.299 1.00 60.84 88 LEU A C 1
ATOM 693 O O . LEU A 1 88 ? -10.618 -8.535 -8.474 1.00 60.84 88 LEU A O 1
ATOM 697 N N . GLU A 1 89 ? -12.616 -7.745 -9.113 1.00 64.19 89 GLU A N 1
ATOM 698 C CA . GLU A 1 89 ? -12.142 -6.983 -10.274 1.00 64.19 89 GLU A CA 1
ATOM 699 C C . GLU A 1 89 ? -11.005 -6.016 -9.911 1.00 64.19 89 GLU A C 1
ATOM 701 O O . GLU A 1 89 ? -9.950 -6.025 -10.547 1.00 64.19 89 GLU A O 1
ATOM 706 N N . ARG A 1 90 ? -11.185 -5.216 -8.853 1.00 66.81 90 ARG A N 1
ATOM 707 C CA . ARG A 1 90 ? -10.199 -4.211 -8.426 1.00 66.81 90 ARG A CA 1
ATOM 708 C C . ARG A 1 90 ? -8.895 -4.836 -7.948 1.00 66.81 90 ARG A C 1
ATOM 710 O O . ARG A 1 90 ? -7.828 -4.365 -8.332 1.00 66.81 90 ARG A O 1
ATOM 717 N N . VAL A 1 91 ? -8.973 -5.899 -7.149 1.00 63.91 91 VAL A N 1
ATOM 718 C CA . VAL A 1 91 ? -7.776 -6.569 -6.623 1.00 63.91 91 VAL A CA 1
ATOM 719 C C . VAL A 1 91 ? -6.996 -7.244 -7.746 1.00 63.91 91 VAL A C 1
ATOM 721 O O . VAL A 1 91 ? -5.778 -7.093 -7.809 1.00 63.91 91 VAL A O 1
ATOM 724 N N . VAL A 1 92 ? -7.672 -7.951 -8.662 1.00 70.31 92 VAL A N 1
ATOM 725 C CA . VAL A 1 92 ? -6.979 -8.566 -9.807 1.00 70.31 92 VAL A CA 1
ATOM 726 C C . VAL A 1 92 ? -6.355 -7.490 -10.694 1.00 70.31 92 VAL A C 1
ATOM 728 O O . VAL A 1 92 ? -5.208 -7.649 -11.096 1.00 70.31 92 VAL A O 1
ATOM 731 N N . THR A 1 93 ? -7.054 -6.377 -10.944 1.00 76.25 93 THR A N 1
ATOM 732 C CA . THR A 1 93 ? -6.516 -5.260 -11.743 1.00 76.25 93 THR A CA 1
ATOM 733 C C . THR A 1 93 ? -5.239 -4.706 -11.129 1.00 76.25 93 THR A C 1
ATOM 735 O O . THR A 1 93 ? -4.225 -4.628 -11.813 1.00 76.25 93 THR A O 1
ATOM 738 N N . LEU A 1 94 ? -5.263 -4.397 -9.831 1.00 71.50 94 LEU A N 1
ATOM 739 C CA . LEU A 1 94 ? -4.106 -3.864 -9.117 1.00 71.50 94 LEU A CA 1
ATOM 740 C C . LEU A 1 94 ? -2.938 -4.859 -9.088 1.00 71.50 94 LEU A C 1
ATOM 742 O O . LEU A 1 94 ? -1.794 -4.473 -9.304 1.00 71.50 94 LEU A O 1
ATOM 746 N N . MET A 1 95 ? -3.206 -6.144 -8.829 1.00 75.50 95 MET A N 1
ATOM 747 C CA . MET A 1 95 ? -2.149 -7.160 -8.810 1.00 75.50 95 MET A CA 1
ATOM 748 C C . MET A 1 95 ? -1.525 -7.359 -10.190 1.00 75.50 95 MET A C 1
ATOM 750 O O . MET A 1 95 ? -0.304 -7.451 -10.294 1.00 75.50 95 MET A O 1
ATOM 754 N N . CYS A 1 96 ? -2.340 -7.419 -11.244 1.00 82.81 96 CYS A N 1
ATOM 755 C CA . CYS A 1 96 ? -1.843 -7.529 -12.610 1.00 82.81 96 CYS A CA 1
ATOM 756 C C . CYS A 1 96 ? -1.031 -6.294 -13.008 1.00 82.81 96 CYS A C 1
ATOM 758 O O . CYS A 1 96 ? 0.073 -6.460 -13.521 1.00 82.81 96 CYS A O 1
ATOM 760 N N . ASP A 1 97 ? -1.522 -5.087 -12.719 1.00 80.44 97 ASP A N 1
ATOM 761 C CA . ASP A 1 97 ? -0.792 -3.848 -12.996 1.00 80.44 97 ASP A CA 1
ATOM 762 C C . ASP A 1 97 ? 0.543 -3.796 -12.232 1.00 80.44 97 ASP A C 1
ATOM 764 O O . ASP A 1 97 ? 1.596 -3.602 -12.838 1.00 80.44 97 ASP A O 1
ATOM 768 N N . ALA A 1 98 ? 0.548 -4.113 -10.932 1.00 81.00 98 ALA A N 1
ATOM 769 C CA . ALA A 1 98 ? 1.772 -4.164 -10.134 1.00 81.00 98 ALA A CA 1
ATOM 770 C C . ALA A 1 98 ? 2.795 -5.172 -10.694 1.00 81.00 98 ALA A C 1
ATOM 772 O O . ALA A 1 98 ? 3.983 -4.860 -10.801 1.00 81.00 98 ALA A O 1
ATOM 773 N N . LEU A 1 99 ? 2.351 -6.374 -11.081 1.00 86.00 99 LEU A N 1
ATOM 774 C CA . LEU A 1 99 ? 3.223 -7.402 -11.662 1.00 86.00 99 LEU A CA 1
ATOM 775 C C . LEU A 1 99 ? 3.787 -6.979 -13.022 1.00 86.00 99 LEU A C 1
ATOM 777 O O . LEU A 1 99 ? 4.970 -7.198 -13.289 1.00 86.00 99 LEU A O 1
ATOM 781 N N . LEU A 1 100 ? 2.968 -6.357 -13.871 1.00 88.06 100 LEU A N 1
ATOM 782 C CA . LEU A 1 100 ? 3.394 -5.875 -15.183 1.00 88.06 100 LEU A CA 1
ATOM 783 C C . LEU A 1 100 ? 4.350 -4.683 -15.066 1.00 88.06 100 LEU A C 1
ATOM 785 O O . LEU A 1 100 ? 5.355 -4.644 -15.778 1.00 88.06 100 LEU A O 1
ATOM 789 N N . ASN A 1 101 ? 4.115 -3.776 -14.114 1.00 83.94 101 ASN A N 1
ATOM 790 C CA . ASN A 1 101 ? 5.025 -2.676 -13.796 1.00 83.94 101 ASN A CA 1
ATOM 791 C C . ASN A 1 101 ? 6.375 -3.185 -13.272 1.00 83.94 101 ASN A C 1
ATOM 793 O O . ASN A 1 101 ? 7.423 -2.717 -13.722 1.00 83.94 101 ASN A O 1
ATOM 797 N N . VAL A 1 102 ? 6.379 -4.191 -12.389 1.00 85.44 102 VAL A N 1
ATOM 798 C CA . VAL A 1 102 ? 7.612 -4.877 -11.950 1.00 85.44 102 VAL A CA 1
ATOM 799 C C . VAL A 1 102 ? 8.321 -5.536 -13.136 1.00 85.44 102 VAL A C 1
ATOM 801 O O . VAL A 1 102 ? 9.537 -5.400 -13.282 1.00 85.44 102 VAL A O 1
ATOM 804 N N . GLY A 1 103 ? 7.575 -6.204 -14.018 1.00 86.56 103 GLY A N 1
ATOM 805 C CA . GLY A 1 103 ? 8.114 -6.806 -15.236 1.00 86.56 103 GLY A CA 1
ATOM 806 C C . GLY A 1 103 ? 8.825 -5.786 -16.130 1.00 86.56 103 GLY A C 1
ATOM 807 O O . GLY A 1 103 ? 9.988 -5.972 -16.491 1.00 86.56 103 GLY A O 1
ATOM 808 N N . MET A 1 104 ? 8.158 -4.677 -16.448 1.00 84.06 104 MET A N 1
ATOM 809 C CA . MET A 1 104 ? 8.699 -3.662 -17.357 1.00 84.06 104 MET A CA 1
ATOM 810 C C . MET A 1 104 ? 9.840 -2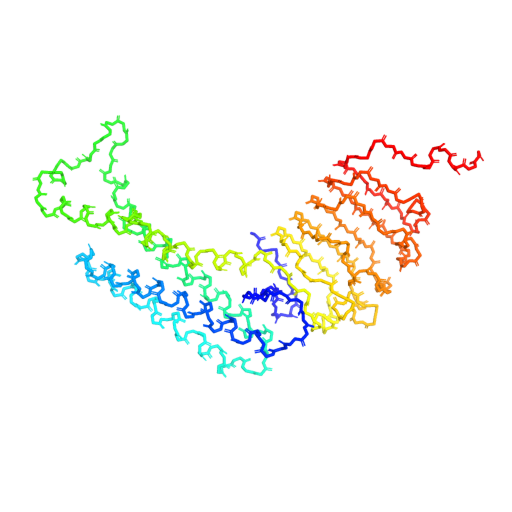.846 -16.757 1.00 84.06 104 MET A C 1
ATOM 812 O O . MET A 1 104 ? 10.800 -2.546 -17.460 1.00 84.06 104 MET A O 1
ATOM 816 N N . MET A 1 105 ? 9.745 -2.473 -15.482 1.00 80.69 105 MET A N 1
ATOM 817 C CA . MET A 1 105 ? 10.645 -1.469 -14.906 1.00 80.69 105 MET A CA 1
ATOM 818 C C . MET A 1 105 ? 11.732 -2.056 -14.005 1.00 80.69 105 MET A C 1
ATOM 820 O O . MET A 1 105 ? 12.691 -1.363 -13.682 1.00 80.69 105 MET A O 1
ATOM 824 N N . ILE A 1 106 ? 11.619 -3.328 -13.614 1.00 86.00 106 ILE A N 1
ATOM 825 C CA . ILE A 1 106 ? 12.636 -4.016 -12.805 1.00 86.00 106 ILE A CA 1
ATOM 826 C C . ILE A 1 106 ? 13.220 -5.189 -13.587 1.00 86.00 106 ILE A C 1
ATOM 828 O O . ILE A 1 106 ? 14.428 -5.236 -13.811 1.00 86.00 106 ILE A O 1
ATOM 832 N N . VAL A 1 107 ? 12.380 -6.121 -14.046 1.00 89.94 107 VAL A N 1
ATOM 833 C CA . VAL A 1 107 ? 12.865 -7.360 -14.678 1.00 89.94 107 VAL A CA 1
ATOM 834 C C . VAL A 1 107 ? 13.590 -7.072 -15.994 1.00 89.94 107 VAL A C 1
ATOM 836 O O . VAL A 1 107 ? 14.694 -7.572 -16.193 1.00 89.94 107 VAL A O 1
ATOM 839 N N . VAL A 1 108 ? 13.028 -6.234 -16.870 1.00 88.88 108 VAL A N 1
ATOM 840 C CA . VAL A 1 108 ? 13.674 -5.879 -18.147 1.00 88.88 108 VAL A CA 1
ATOM 841 C C . VAL A 1 108 ? 15.045 -5.210 -17.940 1.00 88.88 108 VAL A C 1
ATOM 843 O O . VAL A 1 108 ? 16.015 -5.715 -18.510 1.00 88.88 108 VAL A O 1
ATOM 846 N N . PRO A 1 109 ? 15.199 -4.149 -17.116 1.00 88.44 109 PRO A N 1
ATOM 847 C CA . PRO A 1 109 ? 16.519 -3.592 -16.819 1.00 88.44 109 PRO A CA 1
ATOM 848 C C . PRO A 1 109 ? 17.499 -4.603 -16.217 1.00 88.44 109 PRO A C 1
ATOM 850 O O . PRO A 1 109 ? 18.670 -4.594 -16.587 1.00 88.44 109 PRO A O 1
ATOM 853 N N . LEU A 1 110 ? 17.039 -5.509 -15.346 1.00 90.69 110 LEU A N 1
ATOM 854 C CA . LEU A 1 110 ? 17.894 -6.556 -14.779 1.00 90.69 110 LEU A CA 1
ATOM 855 C C . LEU A 1 110 ? 18.385 -7.548 -15.840 1.00 90.69 110 LEU A C 1
ATOM 857 O O . LEU A 1 110 ? 19.564 -7.893 -15.829 1.00 90.69 110 LEU A O 1
ATOM 861 N N . ILE A 1 111 ? 17.533 -7.960 -16.785 1.00 91.06 111 ILE A N 1
ATOM 862 C CA . ILE A 1 111 ? 17.935 -8.832 -17.906 1.00 91.06 111 ILE A CA 1
ATOM 863 C C . ILE A 1 111 ? 19.046 -8.178 -18.743 1.00 91.06 111 ILE A C 1
ATOM 865 O O . ILE A 1 111 ? 19.946 -8.868 -19.219 1.00 91.06 111 ILE A O 1
ATOM 869 N N . ILE A 1 112 ? 18.997 -6.853 -18.913 1.00 89.56 112 ILE A N 1
ATOM 870 C CA . ILE A 1 112 ? 20.027 -6.094 -19.634 1.00 89.56 112 ILE A CA 1
ATOM 871 C C . ILE A 1 112 ? 21.303 -5.974 -18.786 1.00 89.56 112 ILE A C 1
ATOM 873 O O . ILE A 1 112 ? 22.401 -6.136 -19.306 1.00 89.56 112 ILE A O 1
ATOM 877 N N . PHE A 1 113 ? 21.173 -5.716 -17.481 1.00 90.44 113 PHE A N 1
ATOM 878 C CA . PHE A 1 113 ? 22.296 -5.386 -16.600 1.00 90.44 113 PHE A CA 1
ATOM 879 C C . PHE A 1 113 ? 23.102 -6.601 -16.104 1.00 90.44 113 PHE A C 1
ATOM 881 O O . PHE A 1 113 ? 24.324 -6.515 -15.989 1.00 90.44 113 PHE A O 1
ATOM 888 N N . ILE A 1 114 ? 22.454 -7.740 -15.830 1.00 91.44 114 ILE A N 1
ATOM 889 C CA . ILE A 1 114 ? 23.105 -8.950 -15.284 1.00 91.44 114 ILE A CA 1
ATOM 890 C C . ILE A 1 114 ? 24.286 -9.440 -16.147 1.00 91.44 114 ILE A C 1
ATOM 892 O O . ILE A 1 114 ? 25.358 -9.661 -15.580 1.00 91.44 114 ILE A O 1
ATOM 896 N N . PRO A 1 115 ? 24.175 -9.539 -17.488 1.00 90.12 115 PRO A N 1
ATOM 897 C CA . PRO A 1 115 ? 25.301 -9.938 -18.335 1.00 90.12 115 PRO A CA 1
ATOM 898 C C . PRO A 1 115 ? 26.541 -9.047 -18.174 1.00 90.12 115 PRO A C 1
ATOM 900 O O . PRO A 1 115 ? 27.668 -9.532 -18.275 1.00 90.12 115 PRO A O 1
ATOM 903 N N . TYR A 1 116 ? 26.357 -7.752 -17.890 1.00 88.56 116 TYR A N 1
ATOM 904 C CA . TYR A 1 116 ? 27.473 -6.839 -17.640 1.00 88.56 116 TYR A CA 1
ATOM 905 C C . TYR A 1 116 ? 28.144 -7.109 -16.296 1.00 88.56 116 TYR A C 1
ATOM 907 O O . TYR A 1 116 ? 29.369 -7.096 -16.239 1.00 88.56 116 TYR A O 1
ATOM 915 N N . ILE A 1 117 ? 27.373 -7.408 -15.243 1.00 89.19 117 ILE A N 1
ATOM 916 C CA . ILE A 1 117 ? 27.924 -7.816 -13.938 1.00 89.19 117 ILE A CA 1
ATOM 917 C C . ILE A 1 117 ? 28.766 -9.087 -14.096 1.00 89.19 117 ILE A C 1
ATOM 919 O O . ILE A 1 117 ? 29.879 -9.157 -13.583 1.00 89.19 117 ILE A O 1
ATOM 923 N N . GLU A 1 118 ? 28.259 -10.083 -14.824 1.00 90.38 118 GLU A N 1
ATOM 924 C CA . GLU A 1 118 ? 28.964 -11.354 -15.036 1.00 90.38 118 GLU A CA 1
ATOM 925 C C . GLU A 1 118 ? 30.247 -11.184 -15.862 1.00 90.38 118 GLU A C 1
ATOM 927 O O . GLU A 1 118 ? 31.253 -11.863 -15.614 1.00 90.38 118 GLU A O 1
ATOM 932 N N . ALA A 1 119 ? 30.234 -10.258 -16.824 1.00 88.31 119 ALA A N 1
ATOM 933 C CA . ALA A 1 119 ? 31.385 -9.916 -17.652 1.00 88.31 119 ALA A CA 1
ATOM 934 C C . ALA A 1 119 ? 32.390 -8.979 -16.955 1.00 88.31 119 ALA A C 1
ATOM 936 O O . ALA A 1 119 ? 33.520 -8.848 -17.433 1.00 88.31 119 ALA A O 1
ATOM 937 N N . PHE A 1 120 ? 32.021 -8.337 -15.844 1.00 90.00 120 PHE A N 1
ATOM 938 C CA . PHE A 1 120 ? 32.874 -7.398 -15.119 1.00 90.00 120 PHE A CA 1
ATOM 939 C C . PHE A 1 120 ? 33.730 -8.109 -14.062 1.00 90.00 120 PHE A C 1
ATOM 941 O O . PHE A 1 120 ? 33.275 -9.005 -13.349 1.00 90.00 120 PHE A O 1
ATOM 948 N N . ASN A 1 121 ? 35.001 -7.725 -13.959 1.00 89.44 121 ASN A N 1
ATOM 949 C CA . ASN A 1 121 ? 35.885 -8.147 -12.883 1.00 89.44 121 ASN A CA 1
ATOM 950 C C . ASN A 1 121 ? 35.966 -7.029 -11.834 1.00 89.44 121 ASN A C 1
ATOM 952 O O . ASN A 1 121 ? 36.561 -5.982 -12.079 1.00 89.44 121 ASN A O 1
ATOM 956 N N . PHE A 1 122 ? 35.382 -7.269 -10.658 1.00 89.25 122 PHE A N 1
ATOM 957 C CA . PHE A 1 122 ? 35.349 -6.299 -9.560 1.00 89.25 122 PHE A CA 1
ATOM 958 C C . PHE A 1 122 ? 36.705 -6.087 -8.872 1.00 89.25 122 PHE A C 1
ATOM 960 O O . PHE A 1 122 ? 36.932 -5.012 -8.330 1.00 89.25 122 PHE A O 1
ATOM 967 N N . GLU A 1 123 ? 37.609 -7.069 -8.912 1.00 90.81 123 GLU A N 1
ATOM 968 C CA . GLU A 1 123 ? 38.942 -6.966 -8.301 1.00 90.81 123 GLU A CA 1
ATOM 969 C C . GLU A 1 123 ? 39.815 -5.965 -9.061 1.00 90.81 123 GLU A C 1
ATOM 971 O O . GLU A 1 123 ? 40.451 -5.099 -8.466 1.00 90.81 123 GLU A O 1
ATOM 976 N N . TYR A 1 124 ? 39.785 -6.041 -10.391 1.00 87.19 124 TYR A N 1
ATOM 977 C CA . TYR A 1 124 ? 40.585 -5.175 -11.258 1.00 87.19 124 TYR A CA 1
ATOM 978 C C . TYR A 1 124 ? 39.796 -3.991 -11.832 1.00 87.19 124 TYR A C 1
ATOM 980 O O . TYR A 1 124 ? 40.369 -3.167 -12.537 1.00 87.19 124 TYR A O 1
ATOM 988 N N . SER A 1 125 ? 38.494 -3.888 -11.535 1.00 85.44 125 SER A N 1
ATOM 989 C CA . SER A 1 125 ? 37.585 -2.857 -12.062 1.00 85.44 125 SER A CA 1
ATOM 990 C C . SER A 1 125 ? 37.608 -2.734 -13.597 1.00 85.44 125 SER A C 1
ATOM 992 O O . SER A 1 125 ? 37.535 -1.635 -14.147 1.00 85.44 125 SER A O 1
ATOM 994 N N . ILE A 1 126 ? 37.708 -3.869 -14.294 1.00 85.38 126 ILE A N 1
ATOM 995 C CA . ILE A 1 126 ? 37.765 -3.957 -15.763 1.00 85.38 126 ILE A CA 1
ATOM 996 C C . ILE A 1 126 ? 36.852 -5.068 -16.283 1.00 85.38 126 ILE A C 1
ATOM 998 O O . ILE A 1 126 ? 36.556 -6.034 -15.580 1.00 85.38 126 ILE A O 1
ATOM 1002 N N . PHE A 1 127 ? 36.424 -4.965 -17.541 1.00 86.94 127 PHE A N 1
ATOM 1003 C CA . PHE A 1 127 ? 35.734 -6.070 -18.205 1.00 86.94 127 PHE A CA 1
ATOM 1004 C C . PHE A 1 127 ? 36.697 -7.232 -18.463 1.00 86.94 127 PHE A C 1
ATOM 1006 O O . PHE A 1 127 ? 37.836 -7.027 -18.877 1.00 86.94 127 PHE A O 1
ATOM 1013 N N . LYS A 1 128 ? 36.223 -8.465 -18.244 1.00 86.88 128 LYS A N 1
ATOM 1014 C CA . LYS A 1 128 ? 36.988 -9.700 -18.498 1.00 86.88 128 LYS A CA 1
ATOM 1015 C C . LYS A 1 128 ? 37.420 -9.815 -19.960 1.00 86.88 128 LYS A C 1
ATOM 1017 O O . LYS A 1 128 ? 38.479 -10.364 -20.242 1.00 86.88 128 LYS A O 1
ATOM 1022 N N . ASN A 1 129 ? 36.592 -9.308 -20.872 1.00 84.12 129 ASN A N 1
ATOM 1023 C CA . ASN A 1 129 ? 36.931 -9.166 -22.278 1.00 84.12 129 ASN A CA 1
ATOM 1024 C C . ASN A 1 129 ? 37.202 -7.687 -22.592 1.00 84.12 129 ASN A C 1
ATOM 1026 O O . ASN A 1 129 ? 36.288 -6.863 -22.525 1.00 84.12 129 ASN A O 1
ATOM 1030 N N . PHE A 1 130 ? 38.447 -7.370 -22.949 1.00 79.75 130 PHE A N 1
ATOM 1031 C CA . PHE A 1 130 ? 38.861 -6.012 -23.300 1.00 79.75 130 PHE A CA 1
ATOM 1032 C C . PHE A 1 130 ? 38.188 -5.503 -24.581 1.00 79.75 130 PHE A C 1
ATOM 1034 O O . PHE A 1 130 ? 37.918 -4.306 -24.676 1.00 79.75 130 PHE A O 1
ATOM 1041 N N . ASP A 1 131 ? 37.830 -6.389 -25.517 1.00 81.19 131 ASP A N 1
ATOM 1042 C CA . ASP A 1 131 ? 37.202 -6.018 -26.794 1.00 81.19 131 ASP A CA 1
ATOM 1043 C C . ASP A 1 131 ? 35.882 -5.262 -26.597 1.00 81.19 131 ASP A C 1
ATOM 1045 O O . ASP A 1 131 ? 35.506 -4.442 -27.428 1.00 81.19 131 ASP A O 1
ATOM 1049 N N . VAL A 1 132 ? 35.210 -5.461 -25.456 1.00 80.56 132 VAL A N 1
ATOM 1050 C CA . VAL A 1 132 ? 33.966 -4.761 -25.103 1.00 80.56 132 VAL A CA 1
ATOM 1051 C C . VAL A 1 132 ? 34.139 -3.237 -25.101 1.00 80.56 132 VAL A C 1
ATOM 1053 O O . VAL A 1 132 ? 33.194 -2.519 -25.428 1.00 80.56 132 VAL A O 1
ATOM 1056 N N . LEU A 1 133 ? 35.328 -2.740 -24.741 1.00 81.56 133 LEU A N 1
ATOM 1057 C CA . LEU A 1 133 ? 35.607 -1.304 -24.648 1.00 81.56 133 LEU A CA 1
ATOM 1058 C C . LEU A 1 133 ? 36.278 -0.732 -25.907 1.00 81.56 133 LEU A C 1
ATOM 1060 O O . LEU A 1 133 ? 36.199 0.474 -26.134 1.00 81.56 133 LEU A O 1
ATOM 1064 N N . TYR A 1 134 ? 36.939 -1.572 -26.708 1.00 81.88 134 TYR A N 1
ATOM 1065 C CA . TYR A 1 134 ? 37.716 -1.134 -27.875 1.00 81.88 134 TYR A CA 1
ATOM 1066 C C . TYR A 1 134 ? 37.000 -1.356 -29.207 1.00 81.88 134 TYR A C 1
ATOM 1068 O O . TYR A 1 134 ? 37.249 -0.610 -30.155 1.00 81.88 134 TYR A O 1
ATOM 1076 N N . ASP A 1 135 ? 36.103 -2.338 -29.292 1.00 88.12 135 ASP A N 1
ATOM 1077 C CA . ASP A 1 135 ? 35.294 -2.548 -30.483 1.00 88.12 135 ASP A CA 1
ATOM 1078 C C . ASP A 1 135 ? 34.075 -1.611 -30.490 1.00 88.12 135 ASP A C 1
ATOM 1080 O O . ASP A 1 135 ? 33.377 -1.410 -29.494 1.00 88.12 135 ASP A O 1
ATOM 1084 N N . SER A 1 136 ? 33.813 -1.032 -31.658 1.00 86.88 136 SER A N 1
ATOM 1085 C CA . SER A 1 136 ? 32.762 -0.043 -31.884 1.00 86.88 136 SER A CA 1
ATOM 1086 C C . SER A 1 136 ? 31.357 -0.590 -31.616 1.00 86.88 136 SER A C 1
ATOM 1088 O O . SER A 1 136 ? 30.513 0.135 -31.088 1.00 86.88 136 SER A O 1
ATOM 1090 N N . VAL A 1 137 ? 31.096 -1.864 -31.936 1.00 88.38 137 VAL A N 1
ATOM 1091 C CA . VAL A 1 137 ? 29.755 -2.462 -31.824 1.00 88.38 137 VAL A CA 1
ATOM 1092 C C . VAL A 1 137 ? 29.387 -2.799 -30.368 1.00 88.38 137 VAL A C 1
ATOM 1094 O O . VAL A 1 137 ? 28.328 -2.341 -29.916 1.00 88.38 137 VAL A O 1
ATOM 1097 N N . PRO A 1 138 ? 30.212 -3.531 -29.591 1.00 86.75 138 PRO A N 1
ATOM 1098 C CA . PRO A 1 138 ? 29.948 -3.790 -28.174 1.00 86.75 138 PRO A CA 1
ATOM 1099 C C . PRO A 1 138 ? 29.918 -2.510 -27.336 1.00 86.75 138 PRO A C 1
ATOM 1101 O O . PRO A 1 138 ? 29.022 -2.354 -26.503 1.00 86.75 138 PRO A O 1
ATOM 1104 N N . LEU A 1 139 ? 30.830 -1.567 -27.605 1.00 87.75 139 LEU A N 1
ATOM 1105 C CA . LEU A 1 139 ? 30.879 -0.285 -26.908 1.00 87.75 139 LEU A CA 1
ATOM 1106 C C . LEU A 1 139 ? 29.610 0.533 -27.166 1.00 87.75 139 LEU A C 1
ATOM 1108 O O . LEU A 1 139 ? 28.978 1.002 -26.218 1.00 87.75 139 LEU A O 1
ATOM 1112 N N . ALA A 1 140 ? 29.197 0.678 -28.431 1.00 88.94 140 ALA A N 1
ATOM 1113 C CA . ALA A 1 140 ? 27.970 1.395 -28.773 1.00 88.94 140 ALA A CA 1
ATOM 1114 C C . ALA A 1 140 ? 26.738 0.728 -28.145 1.00 88.94 140 ALA A C 1
ATOM 1116 O O . ALA A 1 140 ? 25.903 1.417 -27.561 1.00 88.94 140 ALA A O 1
ATOM 1117 N N . THR A 1 141 ? 26.656 -0.605 -28.194 1.00 90.06 141 THR A N 1
ATOM 1118 C CA . THR A 1 141 ? 25.563 -1.368 -27.570 1.00 90.06 141 THR A CA 1
ATOM 1119 C C . THR A 1 141 ? 25.500 -1.106 -26.067 1.00 90.06 141 THR A C 1
ATOM 1121 O O . THR A 1 141 ? 24.444 -0.749 -25.554 1.00 90.06 141 THR A O 1
ATOM 1124 N N . MET A 1 142 ? 26.637 -1.183 -25.372 1.00 87.94 142 MET A N 1
ATOM 1125 C CA . MET A 1 142 ? 26.725 -0.912 -23.936 1.00 87.94 142 MET A CA 1
ATOM 1126 C C . MET A 1 142 ? 26.331 0.526 -23.585 1.00 87.94 142 MET A C 1
ATOM 1128 O O . MET A 1 142 ? 25.620 0.752 -22.605 1.00 87.94 142 MET A O 1
ATOM 1132 N N . VAL A 1 143 ? 26.766 1.515 -24.369 1.00 89.12 143 VAL A N 1
ATOM 1133 C CA . VAL A 1 143 ? 26.392 2.919 -24.147 1.00 89.12 143 VAL A CA 1
ATOM 1134 C C . VAL A 1 143 ? 24.884 3.114 -24.318 1.00 89.12 143 VAL A C 1
ATOM 1136 O O . VAL A 1 143 ? 24.258 3.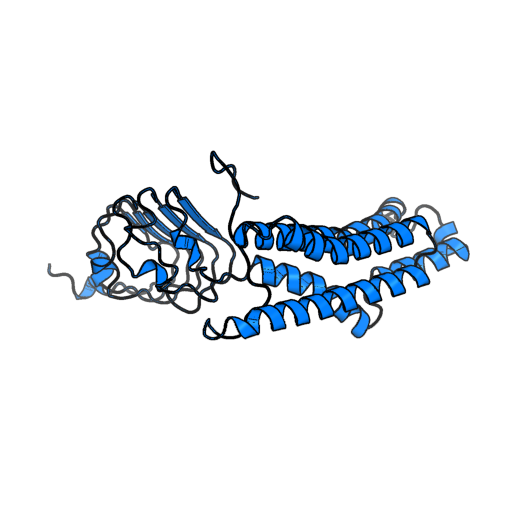788 -23.498 1.00 89.12 143 VAL A O 1
ATOM 1139 N N . LEU A 1 144 ? 24.281 2.521 -25.350 1.00 90.94 144 LEU A N 1
ATOM 1140 C CA . LEU A 1 144 ? 22.843 2.635 -25.599 1.00 90.94 144 LEU A CA 1
ATOM 1141 C C . LEU A 1 144 ? 22.010 1.900 -24.535 1.00 90.94 144 LEU A C 1
ATOM 1143 O O . LEU A 1 144 ? 21.052 2.479 -24.016 1.00 90.94 144 LEU A O 1
ATOM 1147 N N . GLU A 1 145 ? 22.411 0.686 -24.146 1.00 91.12 145 GLU A N 1
ATOM 1148 C CA . GLU A 1 145 ? 21.766 -0.103 -23.086 1.00 91.12 145 GLU A CA 1
ATOM 1149 C C . GLU A 1 145 ? 21.843 0.627 -21.725 1.00 91.12 145 GLU A C 1
ATOM 1151 O O . GLU A 1 145 ? 20.833 0.754 -21.030 1.00 91.12 145 GLU A O 1
ATOM 1156 N N . ASN A 1 146 ? 22.980 1.249 -21.387 1.00 88.31 146 ASN A N 1
ATOM 1157 C CA . ASN A 1 146 ? 23.106 2.071 -20.175 1.00 88.31 146 ASN A CA 1
ATOM 1158 C C . ASN A 1 146 ? 22.247 3.344 -20.214 1.00 88.31 146 ASN A C 1
ATOM 1160 O O . ASN A 1 146 ? 21.639 3.703 -19.204 1.00 88.31 146 ASN A O 1
ATOM 1164 N N . ARG A 1 147 ? 22.146 4.020 -21.369 1.00 90.06 147 ARG A N 1
ATOM 1165 C CA . ARG A 1 147 ? 21.241 5.177 -21.542 1.00 90.06 147 ARG A CA 1
ATOM 1166 C C . ARG A 1 147 ? 19.768 4.797 -21.410 1.00 90.06 147 ARG A C 1
ATOM 1168 O O . ARG A 1 147 ? 18.938 5.672 -21.155 1.00 90.06 147 ARG A O 1
ATOM 1175 N N . LEU A 1 148 ? 19.426 3.529 -21.624 1.00 88.75 148 LEU A N 1
ATOM 1176 C CA . LEU A 1 148 ? 18.082 3.025 -21.379 1.00 88.75 148 LEU A CA 1
ATOM 1177 C C . LEU A 1 148 ? 17.859 2.714 -19.897 1.00 88.75 148 LEU A C 1
ATOM 1179 O O . LEU A 1 148 ? 16.812 3.086 -19.378 1.00 88.75 148 LEU A O 1
ATOM 1183 N N . ILE A 1 149 ? 18.816 2.083 -19.211 1.00 87.25 149 ILE A N 1
ATOM 1184 C CA . ILE A 1 149 ? 18.689 1.726 -17.787 1.00 87.25 149 ILE A CA 1
ATOM 1185 C C . ILE A 1 149 ? 18.658 2.989 -16.919 1.00 87.25 149 ILE A C 1
ATOM 1187 O O . ILE A 1 149 ? 17.701 3.232 -16.178 1.00 87.25 149 ILE A O 1
ATOM 1191 N N . PHE A 1 150 ? 19.659 3.854 -17.059 1.00 86.50 150 PHE A N 1
ATOM 1192 C CA . PHE A 1 150 ? 19.786 5.053 -16.238 1.00 86.50 150 PHE A CA 1
ATOM 1193 C C . PHE A 1 150 ? 18.963 6.212 -16.793 1.00 86.50 150 PHE A C 1
ATOM 1195 O O . PHE A 1 150 ? 18.642 6.272 -17.980 1.00 86.50 150 PHE A O 1
ATOM 1202 N N . ALA A 1 151 ? 18.563 7.130 -15.915 1.00 86.50 151 ALA A N 1
ATOM 1203 C CA . ALA A 1 151 ? 17.848 8.320 -16.340 1.00 86.50 151 ALA A CA 1
ATOM 1204 C C . ALA A 1 151 ? 18.780 9.227 -17.152 1.00 86.50 151 ALA A C 1
ATOM 1206 O O . ALA A 1 151 ? 19.743 9.776 -16.622 1.00 86.50 151 ALA A O 1
ATOM 1207 N N . SER A 1 152 ? 18.482 9.397 -18.439 1.00 87.62 152 SER A N 1
ATOM 1208 C CA . SER A 1 152 ? 19.284 10.250 -19.324 1.00 87.62 152 SER A CA 1
ATOM 1209 C C . SER A 1 152 ? 18.865 11.725 -19.281 1.00 87.62 152 SER A C 1
ATOM 1211 O O . SER A 1 152 ? 19.547 12.577 -19.844 1.00 87.62 152 SER A O 1
ATOM 1213 N N . SER A 1 153 ? 17.698 12.024 -18.703 1.00 91.56 153 SER A N 1
ATOM 1214 C CA . SER A 1 153 ? 17.137 13.370 -18.544 1.00 91.56 153 SER A CA 1
ATOM 1215 C C . SER A 1 153 ? 16.102 13.398 -17.414 1.00 91.56 153 SER A C 1
ATOM 1217 O O . SER A 1 153 ? 15.627 12.348 -16.978 1.00 91.56 153 SER A O 1
ATOM 1219 N N . LEU A 1 154 ? 15.701 14.593 -16.964 1.00 90.62 154 LEU A N 1
ATOM 1220 C CA . LEU A 1 154 ? 14.652 14.743 -15.946 1.00 90.62 154 LEU A CA 1
ATOM 1221 C C . LEU A 1 154 ? 13.298 14.187 -16.418 1.00 90.62 154 LEU A C 1
ATOM 1223 O O . LEU A 1 154 ? 12.582 13.564 -15.642 1.00 90.62 154 LEU A O 1
ATOM 1227 N N . PHE A 1 155 ? 12.960 14.380 -17.695 1.00 91.31 155 PHE A N 1
ATOM 1228 C CA . PHE A 1 155 ? 11.730 13.833 -18.268 1.00 91.31 155 PHE A CA 1
ATOM 1229 C C . PHE A 1 155 ? 11.753 12.299 -18.284 1.00 91.31 155 PHE A C 1
ATOM 1231 O O . PHE A 1 155 ? 10.786 11.658 -17.884 1.00 91.31 155 PHE A O 1
ATOM 1238 N N . ASP A 1 156 ? 12.885 11.704 -18.668 1.00 89.19 156 ASP A N 1
ATOM 1239 C CA . ASP A 1 156 ? 13.073 10.254 -18.607 1.00 89.19 156 ASP A CA 1
ATOM 1240 C C . ASP A 1 156 ? 12.935 9.723 -17.179 1.00 89.19 156 ASP A C 1
ATOM 1242 O O . ASP A 1 156 ? 12.168 8.794 -16.933 1.00 89.19 156 ASP A O 1
ATOM 1246 N N . PHE A 1 157 ? 13.605 10.379 -16.229 1.00 91.06 157 PHE A N 1
ATOM 1247 C CA . PHE A 1 157 ? 13.481 10.067 -14.810 1.00 91.06 157 PHE A CA 1
ATOM 1248 C C . PHE A 1 157 ? 12.019 10.088 -14.348 1.00 91.06 157 PHE A C 1
ATOM 1250 O O . PHE A 1 157 ? 11.554 9.121 -13.748 1.00 91.06 157 PHE A O 1
ATOM 1257 N N . ALA A 1 158 ? 11.276 11.147 -14.682 1.00 90.38 158 ALA A N 1
ATOM 1258 C CA . ALA A 1 158 ? 9.871 11.276 -14.311 1.00 90.38 158 ALA A CA 1
ATOM 1259 C C . ALA A 1 158 ? 9.0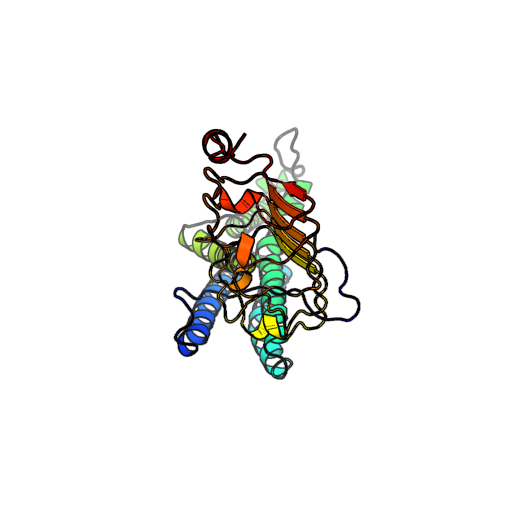23 10.128 -14.883 1.00 90.38 158 ALA A C 1
ATOM 1261 O O . ALA A 1 158 ? 8.280 9.490 -14.143 1.00 90.38 158 ALA A O 1
ATOM 1262 N N . THR A 1 159 ? 9.179 9.803 -16.170 1.00 91.00 159 THR A N 1
ATOM 1263 C CA . THR A 1 159 ? 8.419 8.707 -16.801 1.00 91.00 159 THR A CA 1
ATOM 1264 C C . THR A 1 159 ? 8.756 7.321 -16.241 1.00 91.00 159 THR A C 1
ATOM 1266 O O . THR A 1 159 ? 7.882 6.460 -16.206 1.00 91.00 159 THR A O 1
ATOM 1269 N N . LYS A 1 160 ? 9.981 7.096 -15.749 1.00 89.50 160 LYS A N 1
ATOM 1270 C CA . LYS A 1 160 ? 10.336 5.866 -15.019 1.00 89.50 160 LYS A CA 1
ATOM 1271 C C . LYS A 1 160 ? 9.730 5.844 -13.618 1.00 89.50 160 LYS A C 1
ATOM 1273 O O . LYS A 1 160 ? 9.293 4.798 -13.155 1.00 89.50 160 LYS A O 1
ATOM 1278 N N . LEU A 1 161 ? 9.683 6.994 -12.944 1.00 88.94 161 LEU A N 1
ATOM 1279 C CA . LEU A 1 161 ? 9.196 7.101 -11.570 1.00 88.94 161 LEU A CA 1
ATOM 1280 C C . LEU A 1 161 ? 7.669 6.976 -11.461 1.00 88.94 161 LEU A C 1
ATOM 1282 O O . LEU A 1 161 ? 7.186 6.416 -10.479 1.00 88.94 161 LEU A O 1
ATOM 1286 N N . ILE A 1 162 ? 6.913 7.470 -12.449 1.00 88.31 162 ILE A N 1
ATOM 1287 C CA . ILE A 1 162 ? 5.439 7.510 -12.414 1.00 88.31 162 ILE A CA 1
ATOM 1288 C C . ILE A 1 162 ? 4.812 6.126 -12.140 1.00 88.31 162 ILE A C 1
ATOM 1290 O O . ILE A 1 162 ? 4.072 6.029 -11.158 1.00 88.31 162 ILE A O 1
ATOM 1294 N N . PRO A 1 163 ? 5.115 5.048 -12.897 1.00 83.62 163 PRO A N 1
ATOM 1295 C CA . PRO A 1 163 ? 4.514 3.733 -12.649 1.00 83.62 163 PRO A CA 1
ATOM 1296 C C . PRO A 1 163 ? 4.891 3.150 -11.280 1.00 83.62 163 PRO A C 1
ATOM 1298 O O . PRO A 1 163 ? 4.059 2.545 -10.605 1.00 83.62 163 PRO A O 1
ATOM 1301 N N . HIS A 1 164 ? 6.132 3.373 -10.830 1.00 82.19 164 HIS A N 1
ATOM 1302 C CA . HIS A 1 164 ? 6.598 2.911 -9.520 1.00 82.19 164 HIS A CA 1
ATOM 1303 C C . HIS A 1 164 ? 5.882 3.610 -8.375 1.00 82.19 164 HIS A C 1
ATOM 1305 O O . HIS A 1 164 ? 5.420 2.954 -7.444 1.00 82.19 164 HIS A O 1
ATOM 1311 N N . LEU A 1 165 ? 5.798 4.938 -8.440 1.00 81.25 165 LEU A N 1
ATOM 1312 C CA . LEU A 1 165 ? 5.156 5.725 -7.402 1.00 81.25 165 LEU A CA 1
ATOM 1313 C C . LEU A 1 165 ? 3.659 5.426 -7.358 1.00 81.25 165 LEU A C 1
ATOM 1315 O O . LEU A 1 165 ? 3.100 5.287 -6.275 1.00 81.25 165 LEU A O 1
ATOM 1319 N N . SER A 1 166 ? 3.028 5.280 -8.522 1.00 77.94 166 SER A N 1
ATOM 1320 C CA . SER A 1 166 ? 1.620 4.915 -8.597 1.00 77.94 166 SER A CA 1
ATOM 1321 C C . SER A 1 166 ? 1.359 3.531 -8.002 1.00 77.94 166 SER A C 1
ATOM 1323 O O . SER A 1 166 ? 0.557 3.430 -7.077 1.00 77.94 166 SER A O 1
ATOM 1325 N N . THR A 1 167 ? 2.125 2.503 -8.395 1.00 75.19 167 THR A N 1
ATOM 1326 C CA . THR A 1 167 ? 2.027 1.154 -7.802 1.00 75.19 167 THR A CA 1
ATOM 1327 C C . THR A 1 167 ? 2.278 1.190 -6.292 1.00 75.19 167 THR A C 1
ATOM 1329 O O . THR A 1 167 ? 1.535 0.595 -5.521 1.00 75.19 167 THR A O 1
ATOM 1332 N N . PHE A 1 168 ? 3.304 1.913 -5.835 1.00 75.25 168 PHE A N 1
ATOM 1333 C CA . PHE A 1 168 ? 3.635 2.022 -4.414 1.00 75.25 168 PHE A CA 1
ATOM 1334 C C . PHE A 1 168 ? 2.512 2.681 -3.607 1.00 75.25 168 PHE A C 1
ATOM 1336 O O . PHE A 1 168 ? 2.065 2.139 -2.596 1.00 75.25 168 PHE A O 1
ATOM 1343 N N . LEU A 1 169 ? 2.013 3.831 -4.059 1.00 70.12 169 LEU A N 1
ATOM 1344 C CA . LEU A 1 169 ? 0.914 4.532 -3.395 1.00 70.12 169 LEU A CA 1
ATOM 1345 C C . LEU A 1 169 ? -0.368 3.702 -3.433 1.00 70.12 169 LEU A C 1
ATOM 1347 O O . LEU A 1 169 ? -1.100 3.642 -2.442 1.00 70.12 169 LEU A O 1
ATOM 1351 N N . ALA A 1 170 ? -0.593 3.007 -4.543 1.00 67.94 170 ALA A N 1
ATOM 1352 C CA . ALA A 1 170 ? -1.674 2.060 -4.703 1.00 67.94 170 ALA A CA 1
ATOM 1353 C C . ALA A 1 170 ? -1.440 0.735 -3.959 1.00 67.94 170 ALA A C 1
ATOM 1355 O O . ALA A 1 170 ? -2.267 -0.148 -4.067 1.00 67.94 170 ALA A O 1
ATOM 1356 N N . LEU A 1 171 ? -0.365 0.557 -3.193 1.00 68.69 171 LEU A N 1
ATOM 1357 C CA . LEU A 1 171 ? -0.194 -0.590 -2.292 1.00 68.69 171 LEU A CA 1
ATOM 1358 C C . LEU A 1 171 ? -0.175 -0.164 -0.823 1.00 68.69 171 LEU A C 1
ATOM 1360 O O . LEU A 1 171 ? -0.592 -0.933 0.038 1.00 68.69 171 LEU A O 1
ATOM 1364 N N . VAL A 1 172 ? 0.282 1.057 -0.535 1.00 68.19 172 VAL A N 1
ATOM 1365 C CA . VAL A 1 172 ? 0.445 1.561 0.836 1.00 68.19 172 VAL A CA 1
ATOM 1366 C C . VAL A 1 172 ? -0.787 2.321 1.330 1.00 68.19 172 VAL A C 1
ATOM 1368 O O . VAL A 1 172 ? -1.052 2.328 2.529 1.00 68.19 172 VAL A O 1
ATOM 1371 N N . THR A 1 173 ? -1.565 2.971 0.461 1.00 67.12 173 THR A N 1
ATOM 1372 C CA . THR A 1 173 ? -2.720 3.764 0.917 1.00 67.12 173 THR A CA 1
ATOM 1373 C C . THR A 1 173 ? -3.954 2.897 1.187 1.00 67.12 173 THR A C 1
ATOM 1375 O O . THR A 1 173 ? -4.410 2.128 0.343 1.00 67.12 173 THR A O 1
ATOM 1378 N N . LEU A 1 174 ? -4.549 3.054 2.370 1.00 70.50 174 LEU A N 1
ATOM 1379 C CA . LEU A 1 174 ? -5.798 2.408 2.760 1.00 70.50 174 LEU A CA 1
ATOM 1380 C C . LEU A 1 174 ? -6.962 3.390 2.745 1.00 70.50 174 LEU A C 1
ATOM 1382 O O . LEU A 1 174 ? -6.931 4.413 3.431 1.00 70.50 174 LEU A O 1
ATOM 1386 N N . LYS A 1 175 ? -8.058 2.993 2.099 1.00 71.88 175 LYS A N 1
ATOM 1387 C CA . LYS A 1 175 ? -9.390 3.507 2.419 1.00 71.88 175 LYS A CA 1
ATOM 1388 C C . LYS A 1 175 ? -10.326 2.358 2.770 1.00 71.88 175 LYS A C 1
ATOM 1390 O O . LYS A 1 175 ? -10.598 1.527 1.909 1.00 71.88 175 LYS A O 1
ATOM 1395 N N . MET A 1 176 ? -10.803 2.383 4.012 1.00 72.19 176 MET A N 1
ATOM 1396 C CA . MET A 1 176 ? -12.047 1.796 4.514 1.00 72.19 176 MET A CA 1
ATOM 1397 C C . MET A 1 176 ? -13.135 1.589 3.453 1.00 72.19 176 MET A C 1
ATOM 1399 O O . MET A 1 176 ? -13.747 2.607 3.137 1.00 72.19 176 MET A O 1
ATOM 1403 N N . PRO A 1 177 ? -13.387 0.418 2.828 1.00 71.56 177 PRO A N 1
ATOM 1404 C CA . PRO A 1 177 ? -14.564 0.292 1.974 1.00 71.56 177 PRO A CA 1
ATOM 1405 C C . PRO A 1 177 ? -15.796 -0.086 2.817 1.00 71.56 177 PRO A C 1
ATOM 1407 O O . PRO A 1 177 ? -15.684 -0.986 3.649 1.00 71.56 177 PRO A O 1
ATOM 1410 N N . PRO A 1 178 ? -16.993 0.465 2.544 1.00 71.12 178 PRO A N 1
ATOM 1411 C CA . PRO A 1 178 ? -18.221 0.054 3.238 1.00 71.12 178 PRO A CA 1
ATOM 1412 C C . PRO A 1 178 ? -18.551 -1.434 3.046 1.00 71.12 178 PRO A C 1
ATOM 1414 O O . PRO A 1 178 ? -19.095 -2.090 3.932 1.00 71.12 178 PRO A O 1
ATOM 1417 N N . ASP A 1 179 ? -18.140 -2.007 1.907 1.00 69.19 179 ASP A N 1
ATOM 1418 C CA . ASP A 1 179 ? -18.249 -3.443 1.626 1.00 69.19 179 ASP A CA 1
ATOM 1419 C C . ASP A 1 179 ? -17.474 -4.318 2.627 1.00 69.19 179 ASP A C 1
ATOM 1421 O O . ASP A 1 179 ? -17.703 -5.527 2.662 1.00 69.19 179 ASP A O 1
ATOM 1425 N N . PHE A 1 180 ? -16.596 -3.736 3.457 1.00 72.69 180 PHE A N 1
ATOM 1426 C CA . PHE A 1 180 ? -15.947 -4.422 4.575 1.00 72.69 180 PHE A CA 1
ATOM 1427 C C . PHE A 1 180 ? -16.964 -5.144 5.468 1.00 72.69 180 PHE A C 1
ATOM 1429 O O . PHE A 1 180 ? -16.733 -6.280 5.865 1.00 72.69 180 PHE A O 1
ATOM 1436 N N . GLN A 1 181 ? -18.153 -4.570 5.668 1.00 78.75 181 GLN A N 1
ATOM 1437 C CA . GLN A 1 181 ? -19.206 -5.210 6.459 1.00 78.75 181 GLN A CA 1
ATOM 1438 C C . GLN A 1 181 ? -19.746 -6.521 5.853 1.00 78.75 181 GLN A C 1
ATOM 1440 O O . GLN A 1 181 ? -20.456 -7.259 6.521 1.00 78.75 181 GLN A O 1
ATOM 1445 N N . ARG A 1 182 ? -19.421 -6.874 4.604 1.00 77.19 182 ARG A N 1
ATOM 1446 C CA . ARG A 1 182 ? -19.863 -8.150 4.008 1.00 77.19 182 ARG A CA 1
ATOM 1447 C C . ARG A 1 182 ? -19.028 -9.352 4.458 1.00 77.19 182 ARG A C 1
ATOM 1449 O O . ARG A 1 182 ? -19.376 -10.486 4.129 1.00 77.19 182 ARG A O 1
ATOM 1456 N N . PHE A 1 183 ? -17.924 -9.144 5.180 1.00 69.12 183 PHE A N 1
ATOM 1457 C CA . PHE A 1 183 ? -17.033 -10.226 5.613 1.00 69.12 183 PHE A CA 1
ATOM 1458 C C . PHE A 1 183 ? -17.518 -10.906 6.894 1.00 69.12 183 PHE A C 1
ATOM 1460 O O . PHE A 1 183 ? -16.839 -10.908 7.917 1.00 69.12 183 PHE A O 1
ATOM 1467 N N . GLU A 1 184 ? -18.672 -11.567 6.815 1.00 76.25 184 GLU A N 1
ATOM 1468 C CA . GLU A 1 184 ? -19.323 -12.193 7.976 1.00 76.25 184 GLU A CA 1
ATOM 1469 C C . GLU A 1 184 ? -18.497 -13.310 8.635 1.00 76.25 184 GLU A C 1
ATOM 1471 O O . GLU A 1 184 ? -18.610 -13.573 9.832 1.00 76.25 184 GLU A O 1
ATOM 1476 N N . ASN A 1 185 ? -17.625 -13.955 7.856 1.00 74.31 185 ASN A N 1
ATOM 1477 C CA . ASN A 1 185 ? -16.753 -15.035 8.318 1.00 74.31 185 ASN A CA 1
ATOM 1478 C C . ASN A 1 185 ? -15.323 -14.575 8.644 1.00 74.31 185 ASN A C 1
ATOM 1480 O O . ASN A 1 185 ? -14.421 -15.409 8.742 1.00 74.31 185 ASN A O 1
ATOM 1484 N N . LEU A 1 186 ? -15.089 -13.267 8.780 1.00 71.44 186 LEU A N 1
ATOM 1485 C CA . LEU A 1 186 ? -13.775 -12.739 9.131 1.00 71.44 186 LEU A CA 1
ATOM 1486 C C . LEU A 1 186 ? -13.413 -13.148 10.562 1.00 71.44 186 LEU A C 1
ATOM 1488 O O . LEU A 1 186 ? -14.136 -12.824 11.496 1.00 71.44 186 LEU A O 1
ATOM 1492 N N . VAL A 1 187 ? -12.295 -13.857 10.726 1.00 76.06 187 VAL A N 1
ATOM 1493 C CA . VAL A 1 187 ? -11.793 -14.308 12.040 1.00 76.06 187 VAL A CA 1
ATOM 1494 C C . VAL A 1 187 ? -10.697 -13.390 12.564 1.00 76.06 187 VAL A C 1
ATOM 1496 O O . VAL A 1 187 ? -10.603 -13.145 13.762 1.00 76.06 187 VAL A O 1
ATOM 1499 N N . MET A 1 188 ? -9.872 -12.859 11.668 1.00 73.25 188 MET A N 1
ATOM 1500 C CA . MET A 1 188 ? -8.733 -12.027 12.014 1.00 73.25 188 MET A CA 1
ATOM 1501 C C . MET A 1 188 ? -8.614 -10.894 11.004 1.00 73.25 188 MET A C 1
ATOM 1503 O O . MET A 1 188 ? -8.693 -11.133 9.797 1.00 73.25 188 MET A O 1
ATOM 1507 N N . PHE A 1 189 ? -8.397 -9.676 11.490 1.00 81.19 189 PHE A N 1
ATOM 1508 C CA . PHE A 1 189 ? -8.178 -8.513 10.640 1.00 81.19 189 PHE A CA 1
ATOM 1509 C C . PHE A 1 189 ? -6.789 -7.927 10.896 1.00 81.19 189 PHE A C 1
ATOM 1511 O O . PHE A 1 189 ? -6.526 -7.404 11.974 1.00 81.19 189 PHE A O 1
ATOM 1518 N N . HIS A 1 190 ? -5.885 -8.056 9.919 1.00 77.44 190 HIS A N 1
ATOM 1519 C CA . HIS A 1 190 ? -4.515 -7.543 9.996 1.00 77.44 190 HIS A CA 1
ATOM 1520 C C . HIS A 1 190 ? -4.324 -6.396 9.016 1.00 77.44 190 HIS A C 1
ATOM 1522 O O . HIS A 1 190 ? -4.534 -6.551 7.812 1.00 77.44 190 HIS A O 1
ATOM 1528 N N . LEU A 1 191 ? -3.824 -5.287 9.534 1.00 77.00 191 LEU A N 1
ATOM 1529 C CA . LEU A 1 191 ? -3.315 -4.169 8.772 1.00 77.00 191 LEU A CA 1
ATOM 1530 C C . LEU A 1 191 ? -1.852 -3.956 9.135 1.00 77.00 191 LEU A C 1
ATOM 1532 O O . LEU A 1 191 ? -1.508 -3.870 10.311 1.00 77.00 191 LEU A O 1
ATOM 1536 N N . TYR A 1 192 ? -0.982 -3.909 8.130 1.00 75.38 192 TYR A N 1
ATOM 1537 C CA . TYR A 1 192 ? 0.448 -3.755 8.354 1.00 75.38 192 TYR A CA 1
ATOM 1538 C C . TYR A 1 192 ? 1.091 -2.856 7.305 1.00 75.38 192 TYR A C 1
ATOM 1540 O O . TYR A 1 192 ? 0.806 -3.004 6.118 1.00 75.38 192 TYR A O 1
ATOM 1548 N N . ASN A 1 193 ? 1.998 -1.978 7.736 1.00 76.06 193 ASN A N 1
ATOM 1549 C CA . ASN A 1 193 ? 2.822 -1.136 6.860 1.00 76.06 193 ASN A CA 1
ATOM 1550 C C . ASN A 1 193 ? 2.002 -0.387 5.794 1.00 76.06 193 ASN A C 1
ATOM 1552 O O . ASN A 1 193 ? 2.259 -0.494 4.595 1.00 76.06 193 ASN A O 1
ATOM 1556 N N . SER A 1 194 ? 0.952 0.296 6.244 1.00 72.00 194 SER A N 1
ATOM 1557 C CA . SER A 1 194 ? -0.002 1.009 5.392 1.00 72.00 194 SER A CA 1
ATOM 1558 C C . SER A 1 194 ? -0.291 2.406 5.945 1.00 72.00 194 SER A C 1
ATOM 1560 O O . SER A 1 194 ? -0.014 2.701 7.105 1.00 72.00 194 SER A O 1
ATOM 1562 N N . THR A 1 195 ? -0.894 3.265 5.131 1.00 79.44 195 THR A N 1
ATOM 1563 C CA . THR A 1 195 ? -1.364 4.596 5.528 1.00 79.44 195 THR A CA 1
ATOM 1564 C C . THR A 1 195 ? -2.881 4.652 5.422 1.00 79.44 195 THR A C 1
ATOM 1566 O O . THR A 1 195 ? -3.424 4.669 4.318 1.00 79.44 195 THR A O 1
ATOM 1569 N N . ILE A 1 196 ? -3.574 4.700 6.558 1.00 81.50 196 ILE A N 1
ATOM 1570 C CA . ILE A 1 196 ? -5.022 4.892 6.655 1.00 81.50 196 ILE A CA 1
ATOM 1571 C C . ILE A 1 196 ? -5.365 6.324 6.274 1.00 81.50 196 ILE A C 1
ATOM 1573 O O . ILE A 1 196 ? -5.128 7.265 7.025 1.00 81.50 196 ILE A O 1
ATOM 1577 N N . VAL A 1 197 ? -5.950 6.468 5.088 1.00 80.06 197 VAL A N 1
ATOM 1578 C CA . VAL A 1 197 ? -6.477 7.735 4.577 1.00 80.06 197 VAL A CA 1
ATOM 1579 C C . VAL A 1 197 ? -7.920 7.944 5.034 1.00 80.06 197 VAL A C 1
ATOM 1581 O O . VAL A 1 197 ? -8.315 9.071 5.303 1.00 80.06 197 VAL A O 1
ATOM 1584 N N . ASN A 1 198 ? -8.718 6.874 5.093 1.00 77.88 198 ASN A N 1
ATOM 1585 C CA . ASN A 1 198 ? -10.082 6.920 5.618 1.00 77.88 198 ASN A CA 1
ATOM 1586 C C . ASN A 1 198 ? -10.452 5.581 6.266 1.00 77.88 198 ASN A C 1
ATOM 1588 O O . ASN A 1 198 ? -10.198 4.531 5.674 1.00 77.88 198 ASN A O 1
ATOM 1592 N N . TRP A 1 199 ? -11.081 5.624 7.437 1.00 86.50 199 TRP A N 1
ATOM 1593 C CA . TRP A 1 199 ? -11.732 4.478 8.070 1.00 86.50 199 TRP A CA 1
ATOM 1594 C C . TRP A 1 199 ? -12.913 4.979 8.902 1.00 86.50 199 TRP A C 1
ATOM 1596 O O . TRP A 1 199 ? -12.816 5.212 10.107 1.00 86.50 199 TRP A O 1
ATOM 1606 N N . ASP A 1 200 ? -14.025 5.176 8.208 1.00 87.38 200 ASP A N 1
ATOM 1607 C CA . ASP A 1 200 ? -15.256 5.749 8.737 1.00 87.38 200 ASP A CA 1
ATOM 1608 C C . ASP A 1 200 ? -16.147 4.721 9.454 1.00 87.38 200 ASP A C 1
ATOM 1610 O O . ASP A 1 200 ? -15.881 3.516 9.483 1.00 87.38 200 ASP A O 1
ATOM 1614 N N . ALA A 1 201 ? -17.232 5.224 10.048 1.00 89.31 201 ALA A N 1
ATOM 1615 C CA . ALA A 1 201 ? -18.239 4.413 10.726 1.00 89.31 201 ALA A CA 1
ATOM 1616 C C . ALA A 1 201 ? -19.023 3.493 9.767 1.00 89.31 201 ALA A C 1
ATOM 1618 O O . ALA A 1 201 ? -19.462 2.418 10.181 1.00 89.31 201 ALA A O 1
ATOM 1619 N N . GLU A 1 202 ? -19.177 3.879 8.495 1.00 84.88 202 GLU A N 1
ATOM 1620 C CA . GLU A 1 202 ? -19.819 3.044 7.466 1.00 84.88 202 GLU A CA 1
ATOM 1621 C C . GLU A 1 202 ? -18.985 1.793 7.157 1.00 84.88 202 GLU A C 1
ATOM 1623 O O . GLU A 1 202 ? -19.530 0.723 6.897 1.00 84.88 202 GLU A O 1
ATOM 1628 N N . SER A 1 203 ? -17.662 1.900 7.285 1.00 84.12 203 SER A N 1
ATOM 1629 C CA . SER A 1 203 ? -16.701 0.802 7.134 1.00 84.12 203 SER A CA 1
ATOM 1630 C C . SER A 1 203 ? -16.268 0.217 8.485 1.00 84.12 203 SER A C 1
ATOM 1632 O O . SER A 1 203 ? -15.126 -0.219 8.664 1.00 84.12 203 SER A O 1
ATOM 1634 N N . SER A 1 204 ? -17.161 0.251 9.476 1.00 91.50 204 SER A N 1
ATOM 1635 C CA . SER A 1 204 ? -16.852 -0.172 10.841 1.00 91.50 204 SER A CA 1
ATOM 1636 C C . SER A 1 204 ? -16.648 -1.675 10.996 1.00 91.50 204 SER A C 1
ATOM 1638 O O . SER A 1 204 ? -17.260 -2.499 10.309 1.00 91.50 204 SER A O 1
ATOM 1640 N N . VAL A 1 205 ? -15.838 -2.034 11.994 1.00 90.25 205 VAL A N 1
ATOM 1641 C CA . VAL A 1 205 ? -15.838 -3.378 12.577 1.00 90.25 205 VAL A CA 1
ATOM 1642 C C . VAL A 1 205 ? -17.138 -3.537 13.363 1.00 90.25 205 VAL A C 1
ATOM 1644 O O . VAL A 1 205 ? -17.210 -3.294 14.560 1.00 90.25 205 VAL A O 1
ATOM 1647 N N . SER A 1 206 ? -18.201 -3.879 12.641 1.00 89.88 206 SER A N 1
ATOM 1648 C CA . SER A 1 206 ? -19.554 -3.944 13.189 1.00 89.88 206 SER A CA 1
ATOM 1649 C C . SER A 1 206 ? -19.817 -5.233 13.964 1.00 89.88 206 SER A C 1
ATOM 1651 O O . SER A 1 206 ? -19.525 -6.324 13.465 1.00 89.88 206 SER A O 1
ATOM 1653 N N . ALA A 1 207 ? -20.459 -5.102 15.128 1.00 91.25 207 ALA A N 1
ATOM 1654 C CA . ALA A 1 207 ? -20.928 -6.219 15.941 1.00 91.25 207 ALA A CA 1
ATOM 1655 C C . ALA A 1 207 ? -21.894 -7.172 15.227 1.00 91.25 207 ALA A C 1
ATOM 1657 O O . ALA A 1 207 ? -21.870 -8.374 15.488 1.00 91.25 207 ALA A O 1
ATOM 1658 N N . THR A 1 208 ? -22.742 -6.654 14.338 1.00 90.62 208 THR A N 1
ATOM 1659 C CA . THR A 1 208 ? -23.721 -7.471 13.604 1.00 90.62 208 THR A CA 1
ATOM 1660 C C . THR A 1 208 ? -23.107 -8.133 12.383 1.00 90.62 208 THR A C 1
ATOM 1662 O O . THR A 1 208 ? -23.518 -9.225 12.004 1.00 90.62 208 THR A O 1
ATOM 1665 N N . ALA A 1 209 ? -22.119 -7.476 11.782 1.00 85.44 209 ALA A N 1
ATOM 1666 C CA . ALA A 1 209 ? -21.517 -7.923 10.544 1.00 85.44 209 ALA A CA 1
ATOM 1667 C C . ALA A 1 209 ? -20.399 -8.943 10.794 1.00 85.44 209 ALA A C 1
ATOM 1669 O O . ALA A 1 209 ? -20.374 -9.994 10.171 1.00 85.44 209 ALA A O 1
ATOM 1670 N N . HIS A 1 210 ? -19.507 -8.696 11.756 1.00 87.44 210 HIS A N 1
ATOM 1671 C CA . HIS A 1 210 ? -18.286 -9.488 11.955 1.00 87.44 210 HIS A CA 1
ATOM 1672 C C . HIS A 1 210 ? -18.379 -10.417 13.172 1.00 87.44 210 HIS A C 1
ATOM 1674 O O . HIS A 1 210 ? -17.496 -10.435 14.027 1.00 87.44 210 HIS A O 1
ATOM 1680 N N . THR A 1 211 ? -19.453 -11.207 13.260 1.00 91.38 211 THR A N 1
ATOM 1681 C CA . THR A 1 211 ? -19.788 -12.034 14.444 1.00 91.38 211 THR A CA 1
ATOM 1682 C C . THR A 1 211 ? -18.763 -13.118 14.804 1.00 91.38 211 THR A C 1
ATOM 1684 O O . THR A 1 211 ? -18.852 -13.712 15.878 1.00 91.38 211 THR A O 1
ATOM 1687 N N . ARG A 1 212 ? -17.803 -13.402 13.914 1.00 81.00 212 ARG A N 1
ATOM 1688 C CA . ARG A 1 212 ? -16.721 -14.382 14.112 1.00 81.00 212 ARG A CA 1
ATOM 1689 C C . ARG A 1 212 ? -15.343 -13.749 14.306 1.00 81.00 212 ARG A C 1
ATOM 1691 O O . ARG A 1 212 ? -14.369 -14.488 14.443 1.00 81.00 212 ARG A O 1
ATOM 1698 N N . LEU A 1 213 ? -15.245 -12.421 14.305 1.00 82.50 213 LEU A N 1
ATOM 1699 C CA . LEU A 1 213 ? -13.966 -11.727 14.394 1.00 82.50 213 LEU A CA 1
ATOM 1700 C C . LEU A 1 213 ? -13.409 -11.852 15.806 1.00 82.50 213 LEU A C 1
ATOM 1702 O O . LEU A 1 213 ? -14.069 -11.470 16.768 1.00 82.50 213 LEU A O 1
ATOM 1706 N N . LEU A 1 214 ? -12.199 -12.392 15.914 1.00 84.31 214 LEU A N 1
ATOM 1707 C CA . LEU A 1 214 ? -11.526 -12.670 17.177 1.00 84.31 214 LEU A CA 1
ATOM 1708 C C . LEU A 1 214 ? -10.447 -11.648 17.492 1.00 84.31 214 LEU A C 1
ATOM 1710 O O . LEU A 1 214 ? -10.243 -11.339 18.664 1.00 84.31 214 LEU A O 1
ATOM 1714 N N . SER A 1 215 ? -9.752 -11.109 16.489 1.00 85.81 215 SER A N 1
ATOM 1715 C CA . SER A 1 215 ? -8.736 -10.100 16.765 1.00 85.81 215 SER A CA 1
ATOM 1716 C C . SER A 1 215 ? -8.483 -9.138 15.597 1.00 85.81 215 SER A C 1
ATOM 1718 O O . SER A 1 215 ? -8.692 -9.456 14.419 1.00 85.81 215 SER A O 1
ATOM 1720 N N . VAL A 1 216 ? -8.081 -7.922 15.963 1.00 88.94 216 VAL A N 1
ATOM 1721 C CA . VAL A 1 216 ? -7.723 -6.813 15.076 1.00 88.94 216 VAL A CA 1
ATOM 1722 C C . VAL A 1 216 ? -6.293 -6.400 15.396 1.00 88.94 216 VAL A C 1
ATOM 1724 O O . VAL A 1 216 ? -5.990 -6.053 16.535 1.00 88.94 216 VAL A O 1
ATOM 1727 N N . LEU A 1 217 ? -5.422 -6.408 14.391 1.00 84.69 217 LEU A N 1
ATOM 1728 C CA . LEU A 1 217 ? -4.030 -5.990 14.511 1.00 84.69 217 LEU A CA 1
ATOM 1729 C C . LEU A 1 217 ? -3.727 -4.893 13.493 1.00 84.69 217 LEU A C 1
ATOM 1731 O O . LEU A 1 217 ? -3.944 -5.080 12.298 1.00 84.69 217 LEU A O 1
ATOM 1735 N N . VAL A 1 218 ? -3.189 -3.773 13.965 1.00 87.19 218 VAL A N 1
ATOM 1736 C CA . VAL A 1 218 ? -2.778 -2.612 13.173 1.00 87.19 218 VAL A CA 1
ATOM 1737 C C . VAL A 1 218 ? -1.312 -2.303 13.487 1.00 87.19 218 VAL A C 1
ATOM 1739 O O . VAL A 1 218 ? -0.993 -1.727 14.520 1.00 87.19 218 VAL A O 1
ATOM 1742 N N . GLY A 1 219 ? -0.397 -2.720 12.614 1.00 83.31 219 GLY A N 1
ATOM 1743 C CA . GLY A 1 219 ? 1.052 -2.609 12.809 1.00 83.31 219 GLY A CA 1
ATOM 1744 C C . GLY A 1 219 ? 1.721 -1.662 11.811 1.00 83.31 219 GLY A C 1
ATOM 1745 O O . GLY A 1 219 ? 1.330 -1.632 10.644 1.00 83.31 219 GLY A O 1
ATOM 1746 N N . LYS A 1 220 ? 2.742 -0.898 12.214 1.00 80.00 220 LYS A N 1
ATOM 1747 C CA . LYS A 1 220 ? 3.508 0.010 11.328 1.00 80.00 220 LYS A CA 1
ATOM 1748 C C . LYS A 1 220 ? 2.622 0.895 10.448 1.00 80.00 220 LYS A C 1
ATOM 1750 O O . LYS A 1 220 ? 2.878 1.061 9.259 1.00 80.00 220 LYS A O 1
ATOM 1755 N N . THR A 1 221 ? 1.511 1.370 10.996 1.00 80.50 221 THR A N 1
ATOM 1756 C CA . THR A 1 221 ? 0.457 2.011 10.208 1.00 80.50 221 THR A CA 1
ATOM 1757 C C . THR A 1 221 ? 0.352 3.488 10.554 1.00 80.50 221 THR A C 1
ATOM 1759 O O . THR A 1 221 ? 0.354 3.860 11.726 1.00 80.50 221 THR A O 1
ATOM 1762 N N . GLN A 1 222 ? 0.253 4.318 9.517 1.00 86.62 222 GLN A N 1
ATOM 1763 C CA . GLN A 1 222 ? 0.088 5.766 9.623 1.00 86.62 222 GLN A CA 1
ATOM 1764 C C . GLN A 1 222 ? -1.396 6.133 9.530 1.00 86.62 222 GLN A C 1
ATOM 1766 O O . GLN A 1 222 ? -2.097 5.615 8.665 1.00 86.62 222 GLN A O 1
ATOM 1771 N N . MET A 1 223 ? -1.887 7.023 10.387 1.00 89.38 223 MET A N 1
ATOM 1772 C CA . MET A 1 223 ? -3.276 7.492 10.397 1.00 89.38 223 MET A CA 1
ATOM 1773 C C . MET A 1 223 ? -3.370 8.929 10.920 1.00 89.38 223 MET A C 1
ATOM 1775 O O . MET A 1 223 ? -2.557 9.345 11.741 1.00 89.38 223 MET A O 1
ATOM 1779 N N . ALA A 1 224 ? -4.328 9.710 10.417 1.00 89.69 224 ALA A N 1
ATOM 1780 C CA . ALA A 1 224 ? -4.510 11.098 10.855 1.00 89.69 224 ALA A CA 1
ATOM 1781 C C . ALA A 1 224 ? -5.111 11.185 12.267 1.00 89.69 224 ALA A C 1
ATOM 1783 O O . ALA A 1 224 ? -4.735 12.040 13.062 1.00 89.69 224 ALA A O 1
ATOM 1784 N N . GLU A 1 225 ? -6.031 10.275 12.566 1.00 91.44 225 GLU A N 1
ATOM 1785 C CA . GLU A 1 225 ? -6.746 10.173 13.830 1.00 91.44 225 GLU A CA 1
ATOM 1786 C C . GLU A 1 225 ? -7.067 8.706 14.122 1.00 91.44 225 GLU A C 1
ATOM 1788 O O . GLU A 1 225 ? -6.854 7.824 13.281 1.00 91.44 225 GLU A O 1
ATOM 1793 N N . PHE A 1 226 ? -7.580 8.441 15.323 1.00 93.81 226 PHE A N 1
ATOM 1794 C CA . PHE A 1 226 ? -8.035 7.106 15.679 1.00 93.81 226 PHE A CA 1
ATOM 1795 C C . PHE A 1 226 ? -9.176 6.657 14.740 1.00 93.81 226 PHE A C 1
ATOM 1797 O O . PHE A 1 226 ? -10.115 7.427 14.534 1.00 93.81 226 PHE A O 1
ATOM 1804 N N . PRO A 1 227 ? -9.153 5.430 14.183 1.00 92.81 227 PRO A N 1
ATOM 1805 C CA . PRO A 1 227 ? -10.141 5.009 13.193 1.00 92.81 227 PRO A CA 1
ATOM 1806 C C . PRO A 1 227 ? -11.584 5.033 13.717 1.00 92.81 227 PRO A C 1
ATOM 1808 O O . PRO A 1 227 ? -11.944 4.262 14.610 1.00 92.81 227 PRO A O 1
ATOM 1811 N N . ALA A 1 228 ? -12.448 5.849 13.105 1.00 92.62 228 ALA A N 1
ATOM 1812 C CA . ALA A 1 228 ? -13.864 5.939 13.472 1.00 92.62 228 ALA A CA 1
ATOM 1813 C C . ALA A 1 228 ? -14.610 4.602 13.307 1.00 92.62 228 ALA A C 1
ATOM 1815 O O . ALA A 1 228 ? -15.552 4.308 14.048 1.00 92.62 228 ALA A O 1
ATOM 1816 N N . GLY A 1 229 ? -14.155 3.750 12.385 1.00 91.00 229 GLY A N 1
ATOM 1817 C CA . GLY A 1 229 ? -14.680 2.397 12.212 1.00 91.00 229 GLY A CA 1
ATOM 1818 C C . GLY A 1 229 ? -14.450 1.449 13.398 1.00 91.00 229 GLY A C 1
ATOM 1819 O O . GLY A 1 229 ? -15.088 0.398 13.451 1.00 91.00 229 GLY A O 1
ATOM 1820 N N . LEU A 1 230 ? -13.597 1.812 14.362 1.00 93.88 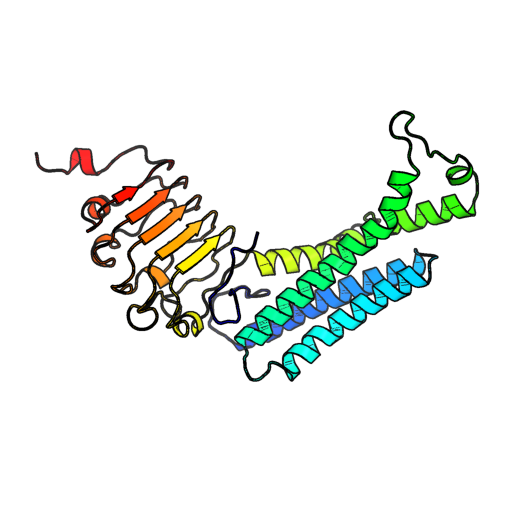230 LEU A N 1
ATOM 1821 C CA . LEU A 1 230 ? -13.388 1.082 15.622 1.00 93.88 230 LEU A CA 1
ATOM 1822 C C . LEU A 1 230 ? -14.079 1.741 16.830 1.00 93.88 230 LEU A C 1
ATOM 1824 O O . LEU A 1 230 ? -13.933 1.267 17.956 1.00 93.88 230 LEU A O 1
ATOM 1828 N N . LEU A 1 231 ? -14.833 2.824 16.606 1.00 94.00 231 LEU A N 1
ATOM 1829 C CA . LEU A 1 231 ? -15.610 3.523 17.641 1.00 94.00 231 LEU A CA 1
ATOM 1830 C C . LEU A 1 231 ? -17.072 3.054 17.719 1.00 94.00 231 LEU A C 1
ATOM 1832 O O . LEU A 1 231 ? -17.810 3.452 18.626 1.00 94.00 231 LEU A O 1
ATOM 1836 N N . GLN A 1 232 ? -17.505 2.239 16.756 1.00 92.12 232 GLN A N 1
ATOM 1837 C CA . GLN A 1 232 ? -18.808 1.576 16.781 1.00 92.12 232 GLN A CA 1
ATOM 1838 C C . GLN A 1 232 ? -18.776 0.361 17.723 1.00 92.12 232 GLN A C 1
ATOM 1840 O O . GLN A 1 232 ? -17.690 -0.143 18.014 1.00 92.12 232 GLN A O 1
ATOM 1845 N N . PRO A 1 233 ? -19.938 -0.135 18.192 1.00 91.94 233 PRO A N 1
ATOM 1846 C CA . PRO A 1 233 ? -19.993 -1.356 18.987 1.00 91.94 233 PRO A CA 1
ATOM 1847 C C . PRO A 1 233 ? -19.302 -2.518 18.268 1.00 91.94 233 PRO A C 1
ATOM 1849 O O . PRO A 1 233 ? -19.682 -2.890 17.151 1.00 91.94 233 PRO A O 1
ATOM 1852 N N . LEU A 1 234 ? -18.281 -3.072 18.921 1.00 94.50 234 LEU A N 1
ATOM 1853 C CA . LEU A 1 234 ? -17.462 -4.149 18.378 1.00 94.50 234 LEU A CA 1
ATOM 1854 C C . LEU A 1 234 ? -18.149 -5.517 18.564 1.00 94.50 234 LEU A C 1
ATOM 1856 O O . LEU A 1 234 ? -18.985 -5.678 19.456 1.00 94.50 234 LEU A O 1
ATOM 1860 N N . PRO A 1 235 ? -17.822 -6.527 17.734 1.00 93.88 235 PRO A N 1
ATOM 1861 C CA . PRO A 1 235 ? -18.349 -7.880 17.884 1.00 93.88 235 PRO A CA 1
ATOM 1862 C C . PRO A 1 235 ? -18.012 -8.473 19.241 1.00 93.88 235 PRO A C 1
ATOM 1864 O O . PRO A 1 235 ?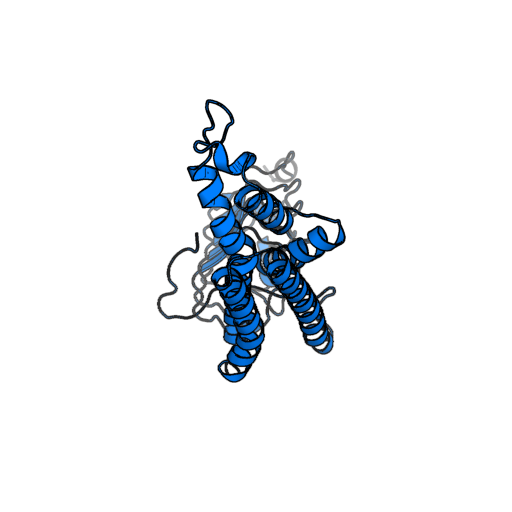 -16.852 -8.476 19.633 1.00 93.88 235 PRO A O 1
ATOM 1867 N N . ALA A 1 236 ? -18.996 -9.077 19.908 1.00 94.00 236 ALA A N 1
ATOM 1868 C CA . ALA A 1 236 ? -18.791 -9.736 21.200 1.00 94.00 236 ALA A CA 1
ATOM 1869 C C . ALA A 1 236 ? -17.750 -10.875 21.146 1.00 94.00 236 ALA A C 1
ATOM 1871 O O . ALA A 1 236 ? -17.181 -11.241 22.169 1.00 94.00 236 ALA A O 1
ATOM 1872 N N . SER A 1 237 ? -17.492 -11.432 19.958 1.00 92.56 237 SER A N 1
ATOM 1873 C CA . SER A 1 237 ? -16.442 -12.425 19.716 1.00 92.56 237 SER A CA 1
ATOM 1874 C C . SER A 1 237 ? -15.026 -11.848 19.753 1.00 92.56 237 SER A C 1
ATOM 1876 O O . SER A 1 237 ? -14.072 -12.612 19.883 1.00 92.56 237 SER A O 1
ATOM 1878 N N . LEU A 1 238 ? -14.869 -10.530 19.598 1.00 95.06 238 LEU A N 1
ATOM 1879 C CA . LEU A 1 238 ? -13.568 -9.884 19.510 1.00 95.06 238 LEU A CA 1
ATOM 1880 C C . LEU A 1 238 ? -12.882 -9.945 20.872 1.00 95.06 238 LEU A C 1
ATOM 1882 O O . LEU A 1 238 ? -13.396 -9.437 21.866 1.00 95.06 238 LEU A O 1
ATOM 1886 N N . MET A 1 239 ? -11.717 -10.581 20.900 1.00 93.50 239 MET A N 1
ATOM 1887 C CA . MET A 1 239 ? -10.931 -10.833 22.104 1.00 93.50 239 MET A CA 1
ATOM 1888 C C . MET A 1 239 ? -9.694 -9.950 22.194 1.00 93.50 239 MET A C 1
ATOM 1890 O O . MET A 1 239 ? -9.160 -9.784 23.292 1.00 93.50 239 MET A O 1
ATOM 1894 N N . SER A 1 240 ? -9.203 -9.418 21.072 1.00 93.12 240 SER A N 1
ATOM 1895 C CA . SER A 1 240 ? -8.003 -8.591 21.088 1.00 93.12 240 SER A CA 1
ATOM 1896 C C . SER A 1 240 ? -7.995 -7.480 20.043 1.00 93.12 240 SER A C 1
ATOM 1898 O O . SER A 1 240 ? -8.418 -7.666 18.902 1.00 93.12 240 SER A O 1
ATOM 1900 N N . VAL A 1 241 ? -7.485 -6.321 20.459 1.00 95.62 241 VAL A N 1
ATOM 1901 C CA . VAL A 1 241 ? -7.208 -5.167 19.602 1.00 95.62 241 VAL A CA 1
ATOM 1902 C C . VAL A 1 241 ? -5.777 -4.719 19.863 1.00 95.62 241 VAL A C 1
ATOM 1904 O O . VAL A 1 241 ? -5.422 -4.406 20.998 1.00 95.62 241 VAL A O 1
ATOM 1907 N N . GLN A 1 242 ? -4.952 -4.715 18.821 1.00 94.62 242 GLN A N 1
ATOM 1908 C CA . GLN A 1 242 ? -3.520 -4.457 18.931 1.00 94.62 242 GLN A CA 1
ATOM 1909 C C . GLN A 1 242 ? -3.094 -3.396 17.931 1.00 94.62 242 GLN A C 1
ATOM 1911 O O . GLN A 1 242 ? -3.278 -3.553 16.726 1.00 94.62 242 GLN A O 1
ATOM 1916 N N . PHE A 1 243 ? -2.483 -2.337 18.432 1.00 95.06 243 PHE A N 1
ATOM 1917 C CA . PHE A 1 243 ? -1.835 -1.299 17.653 1.00 95.06 243 PHE A CA 1
ATOM 1918 C C . PHE A 1 243 ? -0.344 -1.358 17.960 1.00 95.06 243 PHE A C 1
ATOM 1920 O O . PHE A 1 243 ? 0.049 -1.337 19.122 1.00 95.06 243 PHE A O 1
ATOM 1927 N N . SER A 1 244 ? 0.495 -1.458 16.936 1.00 90.00 244 SER A N 1
ATOM 1928 C CA . SER A 1 244 ? 1.945 -1.510 17.113 1.00 90.00 244 SER A CA 1
ATOM 1929 C C . SER A 1 244 ? 2.649 -0.594 16.124 1.00 90.00 244 SER A C 1
ATOM 1931 O O . SER A 1 244 ? 2.275 -0.552 14.953 1.00 90.00 244 SER A O 1
ATOM 1933 N N . GLU A 1 245 ? 3.668 0.140 16.568 1.00 90.75 245 GLU A N 1
ATOM 1934 C CA . GLU A 1 245 ? 4.469 1.024 15.707 1.00 90.75 245 GLU A CA 1
ATOM 1935 C C . GLU A 1 245 ? 3.604 2.026 14.910 1.00 90.75 245 GLU A C 1
ATOM 1937 O O . GLU A 1 245 ? 3.789 2.232 13.709 1.00 90.75 245 GLU A O 1
ATOM 1942 N N . THR A 1 246 ? 2.602 2.621 15.562 1.00 91.88 246 THR A N 1
ATOM 1943 C CA . THR A 1 246 ? 1.687 3.599 14.945 1.00 91.88 246 THR A CA 1
ATOM 1944 C C . THR A 1 246 ? 2.033 5.039 15.309 1.00 91.88 246 THR A C 1
ATOM 1946 O O . THR A 1 246 ? 2.624 5.296 16.356 1.00 91.88 246 THR A O 1
ATOM 1949 N N . ASN A 1 247 ? 1.587 5.992 14.489 1.00 94.81 247 ASN A N 1
ATOM 1950 C CA . ASN A 1 247 ? 1.792 7.431 14.694 1.00 94.81 247 ASN A CA 1
ATOM 1951 C C . ASN A 1 247 ? 0.725 8.116 15.577 1.00 94.81 247 ASN A C 1
ATOM 1953 O O . ASN A 1 247 ? 0.590 9.338 15.540 1.00 94.81 247 ASN A O 1
ATOM 1957 N N . LEU A 1 248 ? -0.060 7.352 16.339 1.00 94.06 248 LEU A N 1
ATOM 1958 C CA . LEU A 1 248 ? -1.042 7.910 17.265 1.00 94.06 248 LEU A CA 1
ATOM 1959 C C . LEU A 1 248 ? -0.329 8.562 18.454 1.00 94.06 248 LEU A C 1
ATOM 1961 O O . LEU A 1 248 ? 0.485 7.918 19.112 1.00 94.06 248 LEU A O 1
ATOM 1965 N N . THR A 1 249 ? -0.662 9.821 18.738 1.00 92.88 249 THR A N 1
ATOM 1966 C CA . THR A 1 249 ? -0.137 10.572 19.893 1.00 92.88 249 THR A CA 1
ATOM 1967 C C . THR A 1 249 ? -1.083 10.544 21.092 1.00 92.88 249 THR A C 1
ATOM 1969 O O . THR A 1 249 ? -0.626 10.611 22.232 1.00 92.88 249 THR A O 1
ATOM 1972 N N . LYS A 1 250 ? -2.393 10.400 20.843 1.00 91.31 250 LYS A N 1
ATOM 1973 C CA . LYS A 1 250 ? -3.455 10.317 21.856 1.00 91.31 250 LYS A CA 1
ATOM 1974 C C . LYS A 1 250 ? -4.490 9.258 21.475 1.00 91.31 250 LYS A C 1
ATOM 1976 O O . LYS A 1 250 ? -4.676 8.963 20.293 1.00 91.31 250 LYS A O 1
ATOM 1981 N N . LEU A 1 251 ? -5.175 8.718 22.481 1.00 92.62 251 LEU A N 1
ATOM 1982 C CA . LEU A 1 251 ? -6.311 7.805 22.322 1.00 92.62 251 LEU A CA 1
ATOM 1983 C C . LEU A 1 251 ? -7.628 8.521 22.669 1.00 92.62 251 LEU A C 1
ATOM 1985 O O . LEU A 1 251 ? -7.595 9.447 23.475 1.00 92.62 251 LEU A O 1
ATOM 1989 N N . PRO A 1 252 ? -8.776 8.104 22.105 1.00 93.00 252 PRO A N 1
ATOM 1990 C CA . PRO A 1 252 ? -10.083 8.618 22.510 1.00 93.00 252 PRO A CA 1
ATOM 1991 C C . PRO A 1 252 ? -10.419 8.292 23.974 1.00 93.00 252 PRO A C 1
ATOM 1993 O O . PRO A 1 252 ? -10.221 7.165 24.432 1.00 93.00 252 PRO A O 1
ATOM 1996 N N . ASP A 1 253 ? -10.993 9.261 24.689 1.00 90.31 253 ASP A N 1
ATOM 1997 C CA . ASP A 1 253 ? -11.302 9.150 26.124 1.00 90.31 253 ASP A CA 1
ATOM 1998 C C . ASP A 1 253 ? -12.444 8.171 26.438 1.00 90.31 253 ASP A C 1
ATOM 2000 O O . ASP A 1 253 ? -12.636 7.779 27.587 1.00 90.31 253 ASP A O 1
ATOM 2004 N N . ASP A 1 254 ? -13.221 7.777 25.430 1.00 91.31 254 ASP A N 1
ATOM 2005 C CA . ASP A 1 254 ? -14.439 6.979 25.564 1.00 91.31 254 ASP A CA 1
ATOM 2006 C C . ASP A 1 254 ? -14.278 5.514 25.120 1.00 91.31 254 ASP A C 1
ATOM 2008 O O . ASP A 1 254 ? -15.243 4.745 25.176 1.00 91.31 254 ASP A O 1
ATOM 2012 N N . LEU A 1 255 ? -13.062 5.089 24.742 1.00 91.31 255 LEU A N 1
ATOM 2013 C CA . LEU A 1 255 ? -12.788 3.703 24.340 1.00 91.31 255 LEU A CA 1
ATOM 2014 C C . LEU A 1 255 ? -13.208 2.689 25.413 1.00 91.31 255 LEU A C 1
ATOM 2016 O O . LEU A 1 255 ? -13.798 1.665 25.079 1.00 91.31 255 LEU A O 1
ATOM 2020 N N . TYR A 1 256 ? -12.982 3.001 26.693 1.00 87.62 256 TYR A N 1
ATOM 2021 C CA . TYR A 1 256 ? -13.301 2.117 27.822 1.00 87.62 256 TYR A CA 1
ATOM 2022 C C . TYR A 1 256 ? -14.803 1.805 27.964 1.00 87.62 256 TYR A C 1
ATOM 2024 O O . TYR A 1 256 ? -15.162 0.784 28.546 1.00 87.62 256 TYR A O 1
ATOM 2032 N N . VAL A 1 257 ? -15.680 2.681 27.451 1.00 90.44 257 VAL A N 1
ATOM 2033 C CA . VAL A 1 257 ? -17.143 2.482 27.444 1.00 90.44 257 VAL A CA 1
ATOM 2034 C C . VAL A 1 257 ? -17.597 1.813 26.152 1.00 90.44 257 VAL A C 1
ATOM 2036 O O . VAL A 1 257 ? -18.571 1.062 26.147 1.00 90.44 257 VAL A O 1
ATOM 2039 N N . ARG A 1 258 ? -16.918 2.109 25.038 1.00 91.12 258 ARG A N 1
ATOM 2040 C CA . ARG A 1 258 ? -17.273 1.590 23.711 1.00 91.12 258 ARG A CA 1
ATOM 2041 C C . ARG A 1 258 ? -16.872 0.134 23.530 1.00 91.12 258 ARG A C 1
ATOM 2043 O O . ARG A 1 258 ? -17.581 -0.615 22.859 1.00 91.12 258 ARG A O 1
ATOM 2050 N N . TRP A 1 259 ? -15.720 -0.249 24.066 1.00 93.81 259 TRP A N 1
ATOM 2051 C CA . TRP A 1 259 ? -15.167 -1.586 23.913 1.00 93.81 259 TRP A CA 1
ATOM 2052 C C . TRP A 1 259 ? -15.656 -2.489 25.041 1.00 93.81 259 TRP A C 1
ATOM 2054 O O . TRP A 1 259 ? -15.583 -2.141 26.219 1.00 93.81 259 TRP A O 1
ATOM 2064 N N . HIS A 1 260 ? -16.182 -3.657 24.673 1.00 93.19 260 HIS A N 1
ATOM 2065 C CA . HIS A 1 260 ? -16.606 -4.671 25.635 1.00 93.19 260 HIS A CA 1
ATOM 2066 C C . HIS A 1 260 ? -15.401 -5.375 26.263 1.00 93.19 260 HIS A C 1
ATOM 2068 O O . HIS A 1 260 ? -14.246 -5.086 25.953 1.00 93.19 260 HIS A O 1
ATOM 2074 N N . ALA A 1 261 ? -15.681 -6.320 27.162 1.00 94.44 261 ALA A N 1
ATOM 2075 C CA . ALA A 1 261 ? -14.632 -7.047 27.849 1.00 94.44 261 ALA A CA 1
ATOM 2076 C C . ALA A 1 261 ? -13.771 -7.880 26.888 1.00 94.44 261 ALA A C 1
ATOM 2078 O O . ALA A 1 261 ? -14.296 -8.699 26.134 1.00 94.44 261 ALA A O 1
ATOM 2079 N N . MET A 1 262 ? -12.451 -7.697 26.938 1.00 94.75 262 MET A N 1
ATOM 2080 C CA . MET A 1 262 ? -11.499 -8.329 26.016 1.00 94.75 262 MET A CA 1
ATOM 2081 C C . MET A 1 262 ? -10.336 -8.988 26.758 1.00 94.75 262 MET A C 1
ATOM 2083 O O . MET A 1 262 ? -9.995 -8.633 27.886 1.00 94.75 262 MET A O 1
ATOM 2087 N N . ALA A 1 263 ? -9.684 -9.947 26.104 1.00 94.44 263 ALA A N 1
ATOM 2088 C CA . ALA A 1 263 ? -8.486 -10.573 26.647 1.00 94.44 263 ALA A CA 1
ATOM 2089 C C . ALA A 1 263 ? -7.284 -9.617 26.588 1.00 94.44 263 ALA A C 1
ATOM 2091 O O . ALA A 1 263 ? -6.522 -9.527 27.548 1.00 94.44 263 ALA A O 1
ATOM 2092 N N . MET A 1 264 ? -7.111 -8.888 25.482 1.00 93.44 264 MET A N 1
ATOM 2093 C CA . MET A 1 264 ? -5.916 -8.066 25.296 1.00 93.44 264 MET A CA 1
ATOM 2094 C C . MET A 1 264 ? -6.170 -6.811 24.468 1.00 93.44 264 MET A C 1
ATOM 2096 O O . MET A 1 264 ? -6.571 -6.893 23.308 1.00 93.44 264 MET A O 1
ATOM 2100 N N . ILE A 1 265 ? -5.821 -5.665 25.040 1.00 95.69 265 ILE A N 1
ATOM 2101 C CA . ILE A 1 265 ? -5.702 -4.393 24.335 1.00 95.69 265 ILE A CA 1
ATOM 2102 C C . ILE A 1 265 ? -4.233 -3.991 24.388 1.00 95.69 265 ILE A C 1
ATOM 2104 O O . ILE A 1 265 ? -3.651 -3.910 25.471 1.00 95.69 265 ILE A O 1
ATOM 2108 N N . SER A 1 266 ? -3.621 -3.740 23.236 1.00 95.06 266 SER A N 1
ATOM 2109 C CA . SER A 1 266 ? -2.242 -3.264 23.188 1.00 95.06 266 SER A CA 1
ATOM 2110 C C . SER A 1 266 ? -2.075 -2.060 22.276 1.00 95.06 266 SER A C 1
ATOM 2112 O O . SER A 1 266 ? -2.645 -1.994 21.189 1.00 95.06 266 SER A O 1
ATOM 2114 N N . PHE A 1 267 ? -1.269 -1.112 22.738 1.00 95.62 267 PHE A N 1
ATOM 2115 C CA . PHE A 1 267 ? -0.733 -0.004 21.963 1.00 95.62 267 PHE A CA 1
ATOM 2116 C C . PHE A 1 267 ? 0.769 0.021 22.223 1.00 95.62 267 PHE A C 1
ATOM 2118 O O . PHE A 1 267 ? 1.201 0.532 23.248 1.00 95.62 267 PHE A O 1
ATOM 2125 N N . GLU A 1 268 ? 1.571 -0.580 21.353 1.00 93.75 268 GLU A N 1
ATOM 2126 C CA . GLU A 1 268 ? 2.990 -0.834 21.615 1.00 93.75 268 GLU A CA 1
ATOM 2127 C C . GLU A 1 268 ? 3.916 -0.151 20.611 1.00 93.75 268 GLU A C 1
ATOM 2129 O O . GLU A 1 268 ? 3.589 -0.014 19.434 1.00 93.75 268 GLU A O 1
ATOM 2134 N N . ASN A 1 269 ? 5.112 0.229 21.058 1.00 93.12 269 ASN A N 1
ATOM 2135 C CA . ASN A 1 269 ? 6.189 0.777 20.227 1.00 93.12 269 ASN A CA 1
ATOM 2136 C C . ASN A 1 269 ? 5.755 1.974 19.354 1.00 93.12 269 ASN A C 1
ATOM 2138 O O . ASN A 1 269 ? 6.292 2.180 18.268 1.00 93.12 269 ASN A O 1
ATOM 2142 N N . GLY A 1 270 ? 4.729 2.713 19.786 1.00 92.00 270 GLY A N 1
ATOM 2143 C CA . GLY A 1 270 ? 4.183 3.873 19.090 1.00 92.00 270 GLY A CA 1
ATOM 2144 C C . GLY A 1 270 ? 4.758 5.190 19.606 1.00 92.00 270 GLY A C 1
ATOM 2145 O O . GLY A 1 270 ? 5.794 5.238 20.267 1.00 92.00 270 GLY A O 1
ATOM 2146 N N . ILE A 1 271 ? 4.056 6.282 19.307 1.00 95.19 271 ILE A N 1
ATOM 2147 C CA . ILE A 1 271 ? 4.418 7.638 19.750 1.00 95.19 271 ILE A CA 1
ATOM 2148 C C . ILE A 1 271 ? 3.376 8.246 20.696 1.00 95.19 271 ILE A C 1
ATOM 2150 O O . ILE A 1 271 ? 3.251 9.468 20.766 1.00 95.19 271 ILE A O 1
ATOM 2154 N N . LEU A 1 272 ? 2.613 7.414 21.417 1.00 93.94 272 LEU A N 1
ATOM 2155 C CA . LEU A 1 272 ? 1.651 7.915 22.399 1.00 93.94 272 LEU A CA 1
ATOM 2156 C C . LEU A 1 272 ? 2.390 8.720 23.471 1.00 93.94 272 LEU A C 1
ATOM 2158 O O . LEU A 1 272 ? 3.345 8.217 24.063 1.00 93.94 272 LEU A O 1
ATOM 2162 N N . THR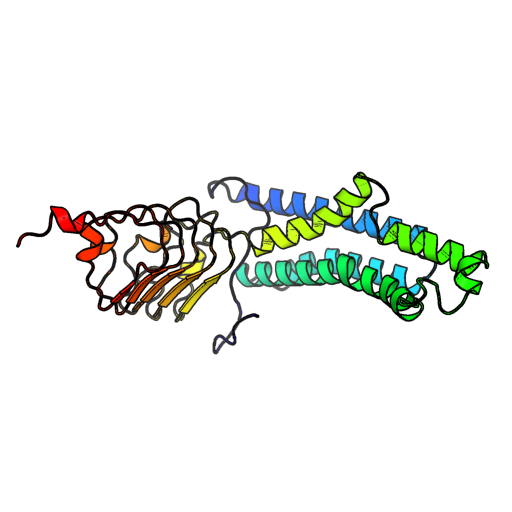 A 1 273 ? 1.940 9.948 23.720 1.00 91.62 273 THR A N 1
ATOM 2163 C CA . THR A 1 273 ? 2.502 10.836 24.751 1.00 91.62 273 THR A CA 1
ATOM 2164 C C . THR A 1 273 ? 1.608 10.911 25.982 1.00 91.62 273 THR A C 1
ATOM 2166 O O . THR A 1 273 ? 2.079 11.126 27.096 1.00 91.62 273 THR A O 1
ATOM 2169 N N . GLU A 1 274 ? 0.303 10.725 25.786 1.00 86.69 274 GLU A N 1
ATOM 2170 C CA . GLU A 1 274 ? -0.728 10.863 26.810 1.00 86.69 274 GLU A CA 1
ATOM 2171 C C . GLU A 1 274 ? -1.723 9.703 26.697 1.00 86.69 274 GLU A C 1
ATOM 2173 O O . GLU A 1 274 ? -2.059 9.264 25.594 1.00 86.69 274 GLU A O 1
ATOM 2178 N N . ILE A 1 275 ? -2.224 9.224 27.838 1.00 86.06 275 ILE A N 1
ATOM 2179 C CA . ILE A 1 275 ? -3.288 8.215 27.894 1.00 86.06 275 ILE A CA 1
ATOM 2180 C C . ILE A 1 275 ? -4.444 8.762 28.731 1.00 86.06 275 ILE A C 1
ATOM 2182 O O . ILE A 1 275 ? -4.202 9.206 29.858 1.00 86.06 275 ILE A O 1
ATOM 2186 N N . PRO A 1 276 ? -5.694 8.682 28.242 1.00 86.50 276 PRO A N 1
ATOM 2187 C CA . PRO A 1 276 ? -6.864 9.012 29.046 1.00 86.50 276 PRO A CA 1
ATOM 2188 C C . PRO A 1 276 ? -6.915 8.121 30.288 1.00 86.50 276 PRO A C 1
ATOM 2190 O O . PRO A 1 276 ? -6.868 6.895 30.176 1.00 86.50 276 PRO A O 1
ATOM 2193 N N . TYR A 1 277 ? -7.020 8.704 31.485 1.00 82.62 277 TYR A N 1
ATOM 2194 C CA . TYR A 1 277 ? -6.999 7.923 32.730 1.00 82.62 277 TYR A CA 1
ATOM 2195 C C . TYR A 1 277 ? -8.133 6.885 32.781 1.00 82.62 277 TYR A C 1
ATOM 2197 O O . TYR A 1 277 ? -7.990 5.829 33.394 1.00 82.62 277 TYR A O 1
ATOM 2205 N N . GLN A 1 278 ? -9.251 7.156 32.105 1.00 85.44 278 GLN A N 1
ATOM 2206 C CA . GLN A 1 278 ? -10.389 6.251 32.042 1.00 85.44 278 GLN A CA 1
ATOM 2207 C C . GLN A 1 278 ? -10.055 4.932 31.335 1.00 85.44 278 GLN A C 1
ATOM 2209 O O . GLN A 1 278 ? -10.694 3.915 31.598 1.00 85.44 278 GLN A O 1
ATOM 2214 N N . MET A 1 279 ? -9.014 4.916 30.497 1.00 86.56 279 MET A N 1
ATOM 2215 C CA . MET A 1 279 ? -8.548 3.718 29.803 1.00 86.56 279 MET A CA 1
ATOM 2216 C C . MET A 1 279 ? -8.113 2.612 30.776 1.00 86.56 279 MET A C 1
ATOM 2218 O O . MET A 1 279 ? -8.261 1.435 30.453 1.00 86.56 279 MET A O 1
ATOM 2222 N N . PHE A 1 280 ? -7.652 2.961 31.985 1.00 85.69 280 PHE A N 1
ATOM 2223 C CA . PHE A 1 280 ? -7.298 1.989 33.031 1.00 85.69 280 PHE A CA 1
ATOM 2224 C C . PHE A 1 280 ? -8.514 1.275 33.637 1.00 85.69 280 PHE A C 1
ATOM 2226 O O . PHE A 1 280 ? -8.351 0.227 34.256 1.00 85.69 280 PHE A O 1
ATOM 2233 N N . PHE A 1 281 ? -9.724 1.806 33.439 1.00 86.69 281 PHE A N 1
ATOM 2234 C CA . PHE A 1 281 ? -10.973 1.139 33.815 1.00 86.69 281 PHE A CA 1
ATOM 2235 C C . PHE A 1 281 ? -11.542 0.267 32.691 1.00 86.69 281 PHE A C 1
ATOM 2237 O O . PHE A 1 281 ? -12.619 -0.306 32.857 1.00 86.69 281 PHE A O 1
ATOM 2244 N N . SER A 1 282 ? -10.850 0.162 31.549 1.00 87.81 282 SER A N 1
ATOM 2245 C CA . SER A 1 282 ? -11.288 -0.708 30.457 1.00 87.81 282 SER A CA 1
ATOM 2246 C C . SER A 1 282 ? -11.399 -2.154 30.949 1.00 87.81 282 SER A C 1
ATOM 2248 O O . SER A 1 282 ? -10.489 -2.631 31.633 1.00 87.81 282 SER A O 1
ATOM 2250 N N . PRO A 1 283 ? -12.469 -2.884 30.593 1.00 89.62 283 PRO A N 1
ATOM 2251 C CA . PRO A 1 283 ? -12.684 -4.257 31.041 1.00 89.62 283 PRO A CA 1
ATOM 2252 C C . PRO A 1 283 ? -11.752 -5.244 30.308 1.00 89.62 283 PRO A C 1
ATOM 2254 O O . PRO A 1 283 ? -12.188 -6.046 29.490 1.00 89.62 283 PRO A O 1
ATOM 2257 N N . VAL A 1 284 ? -10.446 -5.194 30.567 1.00 92.75 284 VAL A N 1
ATOM 2258 C CA . VAL A 1 284 ? -9.439 -5.977 29.835 1.00 92.75 284 VAL A CA 1
ATOM 2259 C C . VAL A 1 284 ? -8.560 -6.802 30.770 1.00 92.75 284 VAL A C 1
ATOM 2261 O O . VAL A 1 284 ? -8.183 -6.342 31.844 1.00 92.75 284 VAL A O 1
ATOM 2264 N N . TYR A 1 285 ? -8.214 -8.027 30.362 1.00 92.12 285 TYR A N 1
ATOM 2265 C CA . TYR A 1 285 ? -7.287 -8.869 31.131 1.00 92.12 285 TYR A CA 1
ATOM 2266 C C . TYR A 1 285 ? -5.832 -8.388 31.013 1.00 92.12 285 TYR A C 1
ATOM 2268 O O . TYR A 1 285 ? -5.071 -8.430 31.977 1.00 92.12 285 TYR A O 1
ATOM 2276 N N . THR A 1 286 ? -5.424 -7.913 29.837 1.00 93.12 286 THR A N 1
ATOM 2277 C CA . THR A 1 286 ? -4.094 -7.339 29.608 1.00 93.12 286 THR A CA 1
ATOM 2278 C C . THR A 1 286 ? -4.194 -6.033 28.828 1.00 93.12 286 THR A C 1
ATOM 2280 O O . THR A 1 286 ? -4.637 -6.027 27.681 1.00 93.12 286 THR A O 1
ATOM 2283 N N . LEU A 1 287 ? -3.739 -4.940 29.444 1.00 92.56 287 LEU A N 1
ATOM 2284 C CA . LEU A 1 287 ? -3.499 -3.657 28.786 1.00 92.56 287 LEU A CA 1
ATOM 2285 C C . LEU A 1 287 ? -1.989 -3.458 28.634 1.00 92.56 287 LEU A C 1
ATOM 2287 O O . LEU A 1 287 ? -1.288 -3.328 29.637 1.00 92.56 287 LEU A O 1
ATOM 2291 N N . SER A 1 288 ? -1.494 -3.430 27.398 1.00 93.38 288 SER A N 1
ATOM 2292 C CA . SER A 1 288 ? -0.081 -3.156 27.116 1.00 93.38 288 SER A CA 1
ATOM 2293 C C . SER A 1 288 ? 0.096 -1.801 26.447 1.00 93.38 288 SER A C 1
ATOM 2295 O O . SER A 1 288 ? -0.592 -1.472 25.484 1.00 93.38 288 SER A O 1
ATOM 2297 N N . LEU A 1 289 ? 1.033 -1.018 26.974 1.00 93.06 289 LEU A N 1
ATOM 2298 C CA . LEU A 1 289 ? 1.370 0.334 26.518 1.00 93.06 289 LEU A CA 1
ATOM 2299 C C . LEU A 1 289 ? 2.886 0.477 26.291 1.00 93.06 289 LEU A C 1
ATOM 2301 O O . LEU A 1 289 ? 3.436 1.580 26.307 1.00 93.06 289 LEU A O 1
ATOM 2305 N N . MET A 1 290 ? 3.577 -0.657 26.149 1.00 92.06 290 MET A N 1
ATOM 2306 C CA . MET A 1 290 ? 5.035 -0.743 26.112 1.00 92.06 290 MET A CA 1
ATOM 2307 C C . MET A 1 290 ? 5.629 0.059 24.949 1.00 92.06 290 MET A C 1
ATOM 2309 O O . MET A 1 290 ? 5.102 0.042 23.845 1.00 92.06 290 MET A O 1
ATOM 2313 N N . GLY A 1 291 ? 6.769 0.716 25.172 1.00 90.50 291 GLY A N 1
ATOM 2314 C CA . GLY A 1 291 ? 7.551 1.322 24.088 1.00 90.50 291 GLY A CA 1
ATOM 2315 C C . GLY A 1 291 ? 6.953 2.598 23.488 1.00 90.50 291 GLY A C 1
ATOM 2316 O O . GLY A 1 291 ? 7.352 2.983 22.395 1.00 90.50 291 GLY A O 1
ATOM 2317 N N . ASN A 1 292 ? 6.011 3.249 24.175 1.00 94.19 292 ASN A N 1
ATOM 2318 C CA . ASN A 1 292 ? 5.530 4.587 23.818 1.00 94.19 292 ASN A CA 1
ATOM 2319 C C . ASN A 1 292 ? 6.330 5.696 24.525 1.00 94.19 292 ASN A C 1
ATOM 2321 O O . ASN A 1 292 ? 7.215 5.425 25.336 1.00 94.19 292 ASN A O 1
ATOM 2325 N N . GLN A 1 293 ? 5.982 6.954 24.248 1.00 93.94 293 GLN A N 1
ATOM 2326 C CA . GLN A 1 293 ? 6.615 8.165 24.788 1.00 93.94 293 GLN A CA 1
ATOM 2327 C C . GLN A 1 293 ? 5.815 8.752 25.965 1.00 93.94 293 GLN A C 1
ATOM 2329 O O . GLN A 1 293 ? 5.687 9.965 26.112 1.00 93.94 293 GLN A O 1
ATOM 2334 N N . ILE A 1 294 ? 5.231 7.883 26.791 1.00 89.19 294 ILE A N 1
ATOM 2335 C CA . ILE A 1 294 ? 4.406 8.282 27.934 1.00 89.19 294 ILE A CA 1
ATOM 2336 C C . ILE A 1 294 ? 5.333 8.639 29.095 1.00 89.19 294 ILE A C 1
ATOM 2338 O O . ILE A 1 294 ? 5.953 7.761 29.693 1.00 89.19 294 ILE A O 1
ATOM 2342 N N . GLU A 1 295 ? 5.415 9.923 29.427 1.00 86.69 295 GLU A N 1
ATOM 2343 C CA . GLU A 1 295 ? 6.258 10.404 30.532 1.00 86.69 295 GLU A CA 1
ATOM 2344 C C . GLU A 1 295 ? 5.522 10.423 31.874 1.00 86.69 295 GLU A C 1
ATOM 2346 O O . GLU A 1 295 ? 6.133 10.288 32.934 1.00 86.69 295 GLU A O 1
ATOM 2351 N N . THR A 1 296 ? 4.200 10.600 31.840 1.00 80.19 296 THR A N 1
ATOM 2352 C CA . THR A 1 296 ? 3.373 10.730 33.041 1.00 80.19 296 THR A CA 1
ATOM 2353 C C . THR A 1 296 ? 2.158 9.819 32.961 1.00 80.19 296 THR A C 1
ATOM 2355 O O . THR A 1 296 ? 1.542 9.653 31.909 1.00 80.19 296 THR A O 1
ATOM 2358 N N . LEU A 1 297 ? 1.805 9.220 34.096 1.00 73.44 297 LEU A N 1
ATOM 2359 C CA . LEU A 1 297 ? 0.572 8.459 34.248 1.00 73.44 297 LEU A CA 1
ATOM 2360 C C . LEU A 1 297 ? -0.414 9.318 35.045 1.00 73.44 297 LEU A C 1
ATOM 2362 O O . LEU A 1 297 ? -0.200 9.502 36.248 1.00 73.44 297 LEU A O 1
ATOM 2366 N N . PRO A 1 298 ? -1.491 9.841 34.427 1.00 63.12 298 PRO A N 1
ATOM 2367 C CA . PRO A 1 298 ? -2.452 10.695 35.133 1.00 63.12 298 PRO A CA 1
ATOM 2368 C C . PRO A 1 298 ? -3.105 9.988 36.338 1.00 63.12 298 PRO A C 1
ATOM 2370 O O . PRO A 1 298 ? -3.516 10.631 37.302 1.00 63.12 298 PRO A O 1
ATOM 2373 N N . THR A 1 299 ? -3.127 8.654 36.333 1.00 57.19 299 THR A N 1
ATOM 2374 C CA . THR A 1 299 ? -3.646 7.787 37.397 1.00 57.19 299 THR A CA 1
ATOM 2375 C C . THR A 1 299 ? -2.895 7.866 38.729 1.00 57.19 299 THR A C 1
ATOM 2377 O O . THR A 1 299 ? -3.529 7.655 39.758 1.00 57.19 299 THR A O 1
ATOM 2380 N N . LEU A 1 300 ? -1.606 8.233 38.773 1.00 54.81 300 LEU A N 1
ATOM 2381 C CA . LEU A 1 300 ? -0.874 8.335 40.053 1.00 54.81 300 LEU A CA 1
ATOM 2382 C C . LEU A 1 300 ? -1.392 9.465 40.959 1.00 54.81 300 LEU A C 1
ATOM 2384 O O . LEU A 1 300 ? -1.250 9.383 42.174 1.00 54.81 300 LEU A O 1
ATOM 2388 N N . ALA A 1 301 ? -2.004 10.503 40.383 1.00 54.91 301 ALA A N 1
ATOM 2389 C CA . ALA A 1 301 ? -2.537 11.640 41.136 1.00 54.91 301 ALA A CA 1
ATOM 2390 C C . ALA A 1 301 ? -4.042 11.527 41.448 1.00 54.91 301 ALA A C 1
ATOM 2392 O O . ALA A 1 301 ? -4.538 12.261 42.299 1.00 54.91 301 ALA A O 1
ATOM 2393 N N . MET A 1 302 ? -4.776 10.650 40.751 1.00 58.16 302 MET A N 1
ATOM 2394 C CA . MET A 1 302 ? -6.247 10.580 40.802 1.00 58.16 302 MET A CA 1
ATOM 2395 C C . MET A 1 302 ? -6.798 9.240 41.312 1.00 58.16 302 MET A C 1
ATOM 2397 O O . MET A 1 302 ? -8.010 9.120 41.484 1.00 58.16 302 MET A O 1
ATOM 2401 N N . MET A 1 303 ? -5.950 8.234 41.553 1.00 50.62 303 MET A N 1
ATOM 2402 C CA . MET A 1 303 ? -6.380 6.995 42.203 1.00 50.62 303 MET A CA 1
ATOM 2403 C C . MET A 1 303 ? -6.704 7.272 43.681 1.00 50.62 303 MET A C 1
ATOM 2405 O O . MET A 1 303 ? -5.839 7.781 44.398 1.00 50.62 303 MET A O 1
ATOM 2409 N N . PRO A 1 304 ? -7.926 6.968 44.161 1.00 54.72 304 PRO A N 1
ATOM 2410 C CA . PRO A 1 304 ? -8.169 6.925 45.597 1.00 54.72 304 PRO A CA 1
ATOM 2411 C C . PRO A 1 304 ? -7.239 5.876 46.242 1.00 54.72 304 PRO A C 1
ATOM 2413 O O . PRO A 1 304 ? -6.903 4.896 45.571 1.00 54.72 304 PRO A O 1
ATOM 2416 N N . PRO A 1 305 ? -6.788 6.104 47.492 1.00 51.84 305 PRO A N 1
ATOM 2417 C CA . PRO A 1 305 ? -5.896 5.189 48.204 1.00 51.84 305 PRO A CA 1
ATOM 2418 C C . PRO A 1 305 ? -6.492 3.789 48.386 1.00 51.84 305 PRO A C 1
ATOM 2420 O O . PRO A 1 305 ? -7.738 3.675 48.471 1.00 51.84 305 PRO A O 1
#

Sequence (305 aa):
MTYWYLTKGLMPFYVSIWSLTGTQNYRFYGTMFGVVGVLEASSQTYQAYRASNLLPRAGMNALIVGLLVTNCWTTAGIQLFLRKSPALERVVTLMCDALLNVGMMIVVPLIIFIPYIEAFNFEYSIFKNFDVLYDSVPLATMVLENRLIFASSLFDFATKLIPHLSTFLALVTLKMPPDFQRFENLVMFHLYNSTIVNWDAESSVSATAHTRLLSVLVGKTQMAEFPAGLLQPLPASLMSVQFSETNLTKLPDDLYVRWHAMAMISFENGILTEIPYQMFFSPVYTLSLMGNQIETLPTLAMMPP

Foldseek 3Di:
DPDDDDPDDDDDAFDQLDDDDDPDDPVVSVVSVVVLLVLLLVLLVVLLVLCVVLAPDPVLSVQSVVLSVCLVVVLVVLCVPCVVPVRRSVVSNLVSLLVSLCCNQPVSLCVLCVVVVVQADPVVRGGVDPCCCVPPPNVSSVVSSVCSNDPPDPSNVCSSVSSVVSSVLRGAEDDQDLCCLQPQVAAEADAENHEYPAAACSSAQDQVRPQNHAEYEHELYEYPADHNSDQAQHHPNHAEYEYYAYADQEDDLCNLVRYAAHAEYEHELYAHADYNLCVVNRNYNYYYDYNYNHPDRPCVVPPDD

Radius of gyration: 25.63 Å; chains: 1; bounding box: 64×36×80 Å